Protein AF-0000000074354688 (afdb_homodimer)

InterPro domains:
  IPR010666 Zinc finger, GRF-type [PF06839] (2-41)
  IPR010666 Zinc finger, GRF-type [PS51999] (3-43)

Solvent-accessible surface area (backbone atoms only — not comparable to full-atom values): 10708 Å² total; per-residue (Å²): 107,68,30,84,87,70,41,65,42,35,85,42,70,36,77,47,71,81,40,54,67,34,36,25,36,25,61,71,54,81,90,57,85,67,83,46,72,44,70,72,49,72,85,67,40,72,64,49,39,60,47,48,54,53,53,50,51,50,38,51,51,46,51,50,52,35,52,52,49,50,52,50,36,52,53,51,50,51,52,46,52,51,51,52,51,52,49,50,52,52,52,62,71,71,102,107,68,30,82,88,70,42,65,40,36,86,43,68,35,76,47,70,81,39,53,68,35,36,25,36,25,61,69,55,80,90,56,86,67,82,44,72,44,71,71,49,73,84,67,38,70,66,48,39,60,46,50,54,52,53,50,52,51,39,49,51,48,50,51,52,34,53,50,50,49,53,51,38,53,52,51,50,50,51,46,52,53,52,52,52,52,50,52,52,52,52,60,72,72,101

Secondary structure (DSSP, 8-state):
-B-TTS-B-EEEE--SSSSTT-EEEE-SSTT-----EEESSPPPPHHHHHHHHHHHHHHHHHHHHHHHHHHHHHHHHHHHHHHHHHHHHHHHHH-/-B-TTS-B-EEEE--SSSSTT-EEEE-SSTT-----EEESSPPPPHHHHHHHHHHHHHHHHHHHHHHHHHHHHHHHHHHHHHHHHHHHHHHHHH-

Sequence (190 aa):
MICSCGRRTIPKTSWTDINPGRRFHGCPKPNSTCPFNDWIDPPMCNRAVAVIPGLLRGRNRLEAQLMESEMARKRMKKMLVITWLCLVVYFVLKMMICSCGRRTIPKTSWTDINPGRRFHGCPKPNSTCPFNDWIDPPMCNRAVAVIPGLLRGRNRLEAQLMESEMARKRMKKMLVITWLCLVVYFVLKM

pLDDT: mean 95.89, std 3.6, range [73.19, 98.62]

Organism: Artemisia annua (NCBI:txid35608)

Nearest PDB structures (foldseek):
  7jl5-assembly1_A  TM=6.371E-01  e=3.084E-02  Homo sapiens
  7jl5-assembly1_A  TM=6.345E-01  e=3.131E-02  Homo sapiens

Radius of gyration: 26.91 Å; Cα contacts (8 Å, |Δi|>4): 242; chains: 2; bounding box: 64×74×42 Å

Structure (mmCIF, N/CA/C/O backbone):
data_AF-0000000074354688-model_v1
#
loop_
_entity.id
_entity.type
_entity.pdbx_description
1 polymer 'Zinc finger, GRF-type'
#
loop_
_atom_site.group_PDB
_atom_site.id
_atom_site.type_symbol
_atom_site.label_atom_id
_atom_site.label_alt_id
_atom_site.label_comp_id
_atom_site.label_asym_id
_atom_site.label_entity_id
_atom_site.label_seq_id
_atom_site.pdbx_PDB_ins_code
_atom_site.Cartn_x
_atom_site.Cartn_y
_atom_site.Cartn_z
_atom_site.occupancy
_atom_site.B_iso_or_equiv
_atom_site.auth_seq_id
_atom_site.auth_comp_id
_atom_site.auth_asym_id
_atom_site.auth_atom_id
_atom_site.pdbx_PDB_model_num
ATOM 1 N N . MET A 1 1 ? -25.172 13.102 15.414 1 93.81 1 MET A N 1
ATOM 2 C CA . MET A 1 1 ? -25.609 14.07 14.406 1 93.81 1 MET A CA 1
ATOM 3 C C . MET A 1 1 ? -26.453 13.391 13.336 1 93.81 1 MET A C 1
ATOM 5 O O . MET A 1 1 ? -26.422 12.172 13.188 1 93.81 1 MET A O 1
ATOM 9 N N . ILE A 1 2 ? -27.328 14.18 12.781 1 96.75 2 ILE A N 1
ATOM 10 C CA . ILE A 1 2 ? -28.234 13.633 11.773 1 96.75 2 ILE A CA 1
ATOM 11 C C . ILE A 1 2 ? -27.906 14.234 10.414 1 96.75 2 ILE A C 1
ATOM 13 O O . ILE A 1 2 ? -27.672 15.445 10.297 1 96.75 2 ILE A O 1
ATOM 17 N N . CYS A 1 3 ? -27.797 13.328 9.406 1 97.31 3 CYS A N 1
ATOM 18 C CA . CYS A 1 3 ? -27.469 13.82 8.07 1 97.31 3 CYS A CA 1
ATOM 19 C C . CYS A 1 3 ? -28.719 14.344 7.363 1 97.31 3 CYS A C 1
ATOM 21 O O . CYS A 1 3 ? -29.797 14.367 7.949 1 97.31 3 CYS A O 1
ATOM 23 N N . SER A 1 4 ? -28.516 14.75 6.043 1 96.25 4 SER A N 1
ATOM 24 C CA . SER A 1 4 ? -29.594 15.383 5.277 1 96.25 4 SER A CA 1
AT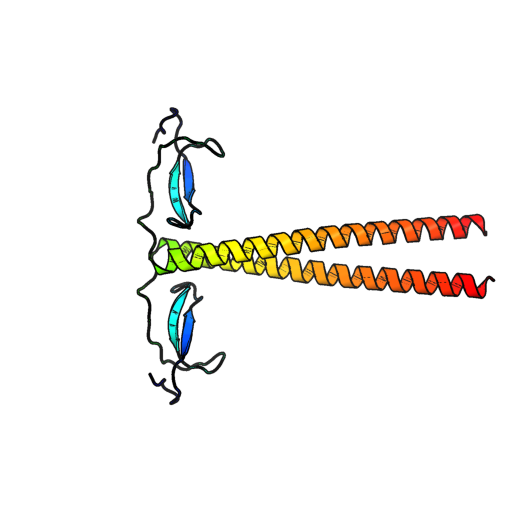OM 25 C C . SER A 1 4 ? -30.672 14.375 4.91 1 96.25 4 SER A C 1
ATOM 27 O O . SER A 1 4 ? -31.781 14.766 4.543 1 96.25 4 SER A O 1
ATOM 29 N N . CYS A 1 5 ? -30.484 13.117 5.008 1 96.19 5 CYS A N 1
ATOM 30 C CA . CYS A 1 5 ? -31.453 12.07 4.695 1 96.19 5 CYS A CA 1
ATOM 31 C C . CYS A 1 5 ? -32.25 11.656 5.941 1 96.19 5 CYS A C 1
ATOM 33 O O . CYS A 1 5 ? -33.125 10.82 5.863 1 96.19 5 CYS A O 1
ATOM 35 N N . GLY A 1 6 ? -31.75 12.203 7.062 1 95.88 6 GLY A N 1
ATOM 36 C CA . GLY A 1 6 ? -32.438 11.898 8.305 1 95.88 6 GLY A CA 1
ATOM 37 C C . GLY A 1 6 ? -31.844 10.703 9.031 1 95.88 6 GLY A C 1
ATOM 38 O O . GLY A 1 6 ? -32.531 10.055 9.828 1 95.88 6 GLY A O 1
ATOM 39 N N . ARG A 1 7 ? -30.734 10.406 8.828 1 96.81 7 ARG A N 1
ATOM 40 C CA . ARG A 1 7 ? -30.078 9.258 9.453 1 96.81 7 ARG A CA 1
ATOM 41 C C . ARG A 1 7 ? -28.953 9.695 10.367 1 96.81 7 ARG A C 1
ATOM 43 O O . ARG A 1 7 ? -28.344 10.75 10.156 1 96.81 7 ARG A O 1
ATOM 50 N N . ARG A 1 8 ? -28.688 8.914 11.297 1 97.75 8 ARG A N 1
ATOM 51 C CA . ARG A 1 8 ? -27.547 9.18 12.18 1 97.75 8 ARG A CA 1
ATOM 52 C C . ARG A 1 8 ? -26.234 9.016 11.438 1 97.75 8 ARG A C 1
ATOM 54 O O . ARG A 1 8 ? -26 7.988 10.789 1 97.75 8 ARG A O 1
ATOM 61 N N . THR A 1 9 ? -25.422 10.008 11.586 1 97.94 9 THR A N 1
ATOM 62 C CA . THR A 1 9 ? -24.172 9.992 10.852 1 97.94 9 THR A CA 1
ATOM 63 C C . THR A 1 9 ? -23.188 9.016 11.492 1 97.94 9 THR A C 1
ATOM 65 O O . THR A 1 9 ? -23.344 8.633 12.648 1 97.94 9 THR A O 1
ATOM 68 N N . ILE A 1 10 ? -22.25 8.531 10.664 1 97.81 10 ILE A N 1
ATOM 69 C CA . ILE A 1 10 ? -21.188 7.66 11.141 1 97.81 10 ILE A CA 1
ATOM 70 C C . ILE A 1 10 ? -19.828 8.258 10.766 1 97.81 10 ILE A C 1
ATOM 72 O O . ILE A 1 10 ? -19.719 9.039 9.82 1 97.81 10 ILE A O 1
ATOM 76 N N . PRO A 1 11 ? -18.844 7.891 11.633 1 97.56 11 PRO A N 1
ATOM 77 C CA . PRO A 1 11 ? -17.5 8.336 11.258 1 97.56 11 PRO A CA 1
ATOM 78 C C . PRO A 1 11 ? -16.984 7.66 9.984 1 97.56 11 PRO A C 1
ATOM 80 O O . PRO A 1 11 ? -17.125 6.441 9.836 1 97.56 11 PRO A O 1
ATOM 83 N N . LYS A 1 12 ? -16.469 8.508 9.062 1 96.75 12 LYS A N 1
ATOM 84 C CA . LYS A 1 12 ? -15.883 8.047 7.809 1 96.75 12 LYS A CA 1
ATOM 85 C C . LYS A 1 12 ? -14.523 8.695 7.57 1 96.75 12 LYS A C 1
ATOM 87 O O . LYS A 1 12 ? -14.148 9.641 8.273 1 96.75 12 LYS A O 1
ATOM 92 N N . THR A 1 13 ? -13.797 8.031 6.688 1 96.94 13 THR A N 1
ATOM 93 C CA . THR A 1 13 ? -12.508 8.586 6.289 1 96.94 13 THR A CA 1
ATOM 94 C C . THR A 1 13 ? -12.523 8.984 4.816 1 96.94 13 THR A C 1
ATOM 96 O O . THR A 1 13 ? -12.938 8.195 3.961 1 96.94 13 THR A O 1
ATOM 99 N N . SER A 1 14 ? -12.156 10.18 4.48 1 96.88 14 SER A N 1
ATOM 100 C CA . SER A 1 14 ? -12.055 10.648 3.105 1 96.88 14 SER A CA 1
ATOM 101 C C . SER A 1 14 ? -10.75 10.188 2.461 1 96.88 14 SER A C 1
ATOM 103 O O . SER A 1 14 ? -9.688 10.234 3.088 1 96.88 14 SER A O 1
ATOM 105 N N . TRP A 1 15 ? -10.836 9.758 1.214 1 97.06 15 TRP A N 1
ATOM 106 C CA . TRP A 1 15 ? -9.648 9.336 0.479 1 97.06 15 TRP A CA 1
ATOM 107 C C . TRP A 1 15 ? -9.547 10.062 -0.858 1 97.06 15 TRP A C 1
ATOM 109 O O . TRP A 1 15 ? -8.891 9.586 -1.785 1 97.06 15 TRP A O 1
ATOM 119 N N . THR A 1 16 ? -10.219 11.234 -0.86 1 95.75 16 THR A N 1
ATOM 120 C CA . THR A 1 16 ? -10.109 12.07 -2.053 1 95.75 16 THR A CA 1
ATOM 121 C C . THR A 1 16 ? -8.734 12.711 -2.143 1 95.75 16 THR A C 1
ATOM 123 O O . THR A 1 16 ? -8.008 12.773 -1.148 1 95.75 16 THR A O 1
ATOM 126 N N . ASP A 1 17 ? -8.328 13.266 -3.219 1 96.56 17 ASP A N 1
ATOM 127 C CA . ASP A 1 17 ? -7.008 13.852 -3.443 1 96.56 17 ASP A CA 1
ATOM 128 C C . ASP A 1 17 ? -6.816 15.109 -2.604 1 96.56 17 ASP A C 1
ATOM 130 O O . ASP A 1 17 ? -5.688 15.469 -2.26 1 96.56 17 ASP A O 1
ATOM 134 N N . ILE A 1 18 ? -7.871 15.766 -2.248 1 96.12 18 ILE A N 1
ATOM 135 C CA . ILE A 1 18 ? -7.797 17.047 -1.55 1 96.12 18 ILE A CA 1
ATOM 136 C C . ILE A 1 18 ? -7.797 16.812 -0.041 1 96.12 18 ILE A C 1
ATOM 138 O O . ILE A 1 18 ? -7.188 17.562 0.712 1 96.12 18 ILE A O 1
ATOM 142 N N . ASN A 1 19 ? -8.508 15.703 0.455 1 97.69 19 ASN A N 1
ATOM 143 C CA . ASN A 1 19 ? -8.641 15.406 1.877 1 97.69 19 ASN A CA 1
ATOM 144 C C . ASN A 1 19 ? -8.289 13.953 2.18 1 97.69 19 ASN A C 1
ATOM 146 O O . ASN A 1 19 ? -9.086 13.227 2.781 1 97.69 19 ASN A O 1
ATOM 150 N N . PRO A 1 20 ? -7.121 13.594 1.849 1 98.5 20 PRO A N 1
ATOM 151 C CA . PRO A 1 20 ? -6.812 12.18 2.039 1 98.5 20 PRO A CA 1
ATOM 152 C C . PRO A 1 20 ? -6.629 11.805 3.508 1 98.5 20 PRO A C 1
ATOM 154 O O . PRO A 1 20 ? -5.805 12.398 4.203 1 98.5 20 PRO A O 1
ATOM 157 N N . GLY A 1 21 ? -7.402 10.844 3.951 1 98.06 21 GLY A N 1
ATOM 158 C CA . GLY A 1 21 ? -7.238 10.32 5.297 1 98.06 21 GLY A CA 1
ATOM 159 C C . GLY A 1 21 ? -8.008 11.109 6.34 1 98.06 21 GLY A C 1
ATOM 160 O O . GLY A 1 21 ? -8.016 10.742 7.52 1 98.06 21 GLY A O 1
ATOM 161 N N . ARG A 1 22 ? -8.562 12.234 5.926 1 98.38 22 ARG A N 1
ATOM 162 C CA . ARG A 1 22 ? -9.273 13.102 6.863 1 98.38 22 ARG A CA 1
ATOM 163 C C . ARG A 1 22 ? -10.586 12.461 7.316 1 98.38 22 ARG A C 1
ATOM 165 O O . ARG A 1 22 ? -11.305 11.875 6.508 1 98.38 22 ARG A O 1
ATOM 172 N N . ARG A 1 23 ? -10.875 12.703 8.578 1 98.12 23 ARG A N 1
ATOM 173 C CA . ARG A 1 23 ? -12.086 12.094 9.117 1 98.12 23 ARG A CA 1
ATOM 174 C C . ARG A 1 23 ? -13.25 13.078 9.117 1 98.12 23 ARG A C 1
ATOM 176 O O . ARG A 1 23 ? -13.039 14.289 9.25 1 98.12 23 ARG A O 1
ATOM 183 N N . PHE A 1 24 ? -14.43 12.445 8.922 1 97.88 24 PHE A N 1
ATOM 184 C CA . PHE A 1 24 ? -15.648 13.242 8.945 1 97.88 24 PHE A CA 1
ATOM 185 C C . PHE A 1 24 ? -16.844 12.391 9.344 1 97.88 24 PHE A C 1
ATOM 187 O O . PHE A 1 24 ? -16.781 11.156 9.289 1 97.88 24 PHE A O 1
ATOM 194 N N . HIS A 1 25 ? -17.875 13.008 9.859 1 98.06 25 HIS A N 1
ATOM 195 C CA . HIS A 1 25 ? -19.172 12.367 10.023 1 98.06 25 HIS A CA 1
ATOM 196 C C . HIS A 1 25 ? -20 12.445 8.742 1 98.06 25 HIS A C 1
ATOM 198 O O . HIS A 1 25 ? -20.203 13.531 8.195 1 98.06 25 HIS A O 1
ATOM 204 N N . GLY A 1 26 ? -20.406 11.297 8.242 1 96.5 26 GLY A N 1
ATOM 205 C CA . GLY A 1 26 ? -21.172 11.289 7.004 1 96.5 26 GLY A CA 1
ATOM 206 C C . GLY A 1 26 ? -22.328 10.305 7.016 1 96.5 26 GLY A C 1
ATOM 207 O O . GLY A 1 26 ? -22.5 9.562 7.98 1 96.5 26 GLY A O 1
ATOM 208 N N . CYS A 1 27 ? -23.047 10.391 5.926 1 97.56 27 CYS A N 1
ATOM 209 C CA . CYS A 1 27 ? -24.203 9.531 5.719 1 97.56 27 CYS A CA 1
ATOM 210 C C . CYS A 1 27 ? -23.812 8.062 5.75 1 97.56 27 CYS A C 1
ATOM 212 O O . CYS A 1 27 ? -22.812 7.664 5.137 1 97.56 27 CYS A O 1
ATOM 214 N N . PRO A 1 28 ? -24.562 7.277 6.477 1 96.5 28 PRO A N 1
ATOM 215 C CA . PRO A 1 28 ? -24.203 5.867 6.629 1 96.5 28 PRO A CA 1
ATOM 216 C C . PRO A 1 28 ? -24.469 5.051 5.367 1 96.5 28 PRO A C 1
ATOM 218 O O . PRO A 1 28 ? -23.984 3.924 5.242 1 96.5 28 PRO A O 1
ATOM 221 N N . LYS A 1 29 ? -25.203 5.625 4.395 1 94 29 LYS A N 1
ATOM 222 C CA . LYS A 1 29 ? -25.516 4.898 3.164 1 94 29 LYS A CA 1
ATOM 223 C C . LYS A 1 29 ? -24.266 4.738 2.299 1 94 29 LYS A C 1
ATOM 225 O O . LYS A 1 29 ? -23.531 5.703 2.062 1 94 29 LYS A O 1
ATOM 230 N N . PRO A 1 30 ? -23.969 3.506 1.86 1 91.31 30 PRO A N 1
ATOM 231 C CA . PRO A 1 30 ? -22.844 3.328 0.948 1 91.31 30 PRO A CA 1
ATOM 232 C C . PRO A 1 30 ? -23.016 4.082 -0.368 1 91.31 30 PRO A C 1
ATOM 234 O O . PRO A 1 30 ? -24.125 4.141 -0.905 1 91.31 30 PRO A O 1
ATOM 237 N N . ASN A 1 31 ? -21.938 4.688 -0.824 1 89.56 31 ASN A N 1
ATOM 238 C CA . ASN A 1 31 ? -21.938 5.438 -2.076 1 89.56 31 ASN A CA 1
ATOM 239 C C . ASN A 1 31 ? -23.047 6.492 -2.09 1 89.56 31 ASN A C 1
ATOM 241 O O . ASN A 1 31 ? -23.797 6.598 -3.064 1 89.56 31 ASN A O 1
ATOM 245 N N . SER A 1 32 ? -23.25 7.109 -1.028 1 90.69 32 SER A N 1
ATOM 246 C CA . SER A 1 32 ? -24.312 8.094 -0.882 1 90.69 32 SER A CA 1
ATOM 247 C C . SER A 1 32 ? -23.969 9.391 -1.615 1 90.69 32 SER A C 1
ATOM 249 O O . SER A 1 32 ? -22.812 9.82 -1.62 1 90.69 32 SER A O 1
ATOM 251 N N . THR A 1 33 ? -25.016 10.039 -2.188 1 91.88 33 THR A N 1
ATOM 252 C CA . THR A 1 33 ? -24.859 11.367 -2.766 1 91.88 33 THR A CA 1
ATOM 253 C C . THR A 1 33 ? -25.312 12.438 -1.78 1 91.88 33 THR A C 1
ATOM 255 O O . THR A 1 33 ? -25.484 13.602 -2.154 1 91.88 33 THR A O 1
ATOM 258 N N . CYS A 1 34 ? -25.5 11.922 -0.562 1 95.56 34 CYS A N 1
ATOM 259 C CA . CYS A 1 34 ? -25.891 12.836 0.503 1 95.56 34 CYS A CA 1
ATOM 260 C C . CYS A 1 34 ? -24.859 13.938 0.69 1 95.56 34 CYS A C 1
ATOM 262 O O . CYS A 1 34 ? -23.656 13.656 0.79 1 95.56 34 CYS A O 1
ATOM 264 N N . PRO A 1 35 ? -25.281 15.242 0.805 1 93.75 35 PRO A N 1
ATOM 265 C CA . PRO A 1 35 ? -24.328 16.359 0.851 1 93.75 35 PRO A CA 1
ATOM 266 C C . PRO A 1 35 ? -23.844 16.656 2.268 1 93.75 35 PRO A C 1
ATOM 268 O O . PRO A 1 35 ? -22.969 17.516 2.455 1 93.75 35 PRO A O 1
ATOM 271 N N . PHE A 1 36 ? -24.438 16 3.264 1 95.81 36 PHE A N 1
ATOM 272 C CA . PHE A 1 36 ? -24.047 16.297 4.637 1 95.81 36 PHE A CA 1
ATOM 273 C C . PHE A 1 36 ? -22.609 15.844 4.895 1 95.81 36 PHE A C 1
ATOM 275 O O . PHE A 1 36 ? -22.219 14.727 4.543 1 95.81 36 PHE A O 1
ATOM 282 N N . ASN A 1 37 ? -21.781 16.703 5.398 1 95.38 37 ASN A N 1
ATOM 283 C CA . ASN A 1 37 ? -20.391 16.453 5.773 1 95.38 37 ASN A CA 1
ATOM 284 C C . ASN A 1 37 ? -19.953 17.312 6.957 1 95.38 37 ASN A C 1
ATOM 286 O O . ASN A 1 37 ? -20.094 18.547 6.914 1 95.38 37 ASN A O 1
ATOM 290 N N . ASP A 1 38 ? -19.562 16.594 8.023 1 96.94 38 ASP A N 1
ATOM 291 C CA . ASP A 1 38 ? -19.031 17.281 9.195 1 96.94 38 ASP A CA 1
ATOM 292 C C . ASP A 1 38 ? -17.625 16.812 9.539 1 96.94 38 ASP A C 1
ATOM 294 O O . ASP A 1 38 ? -17.469 15.766 10.18 1 96.94 38 ASP A O 1
ATOM 298 N N . TRP A 1 39 ? -16.688 17.75 9.227 1 97.94 39 TRP A N 1
ATOM 299 C CA . TRP A 1 39 ? -15.297 17.344 9.375 1 97.94 39 TRP A CA 1
ATOM 300 C C . TRP A 1 39 ? -14.922 17.219 10.844 1 97.94 39 TRP A C 1
ATOM 302 O O . TRP A 1 39 ? -15.25 18.078 11.656 1 97.94 39 TRP A O 1
ATOM 312 N N . ILE A 1 40 ? -14.297 16.125 11.125 1 97.88 40 ILE A N 1
ATOM 313 C CA . ILE A 1 40 ? -13.773 15.867 12.461 1 97.88 40 ILE A CA 1
ATOM 314 C C . ILE A 1 40 ? -12.359 16.422 12.578 1 97.88 40 ILE A C 1
ATOM 316 O O . ILE A 1 40 ? -12.031 17.094 13.562 1 97.88 40 ILE A O 1
ATOM 320 N N . ASP A 1 41 ? -11.555 16.203 11.555 1 98.06 41 ASP A N 1
ATOM 321 C CA . ASP A 1 41 ? -10.164 16.641 11.523 1 98.06 41 ASP A CA 1
ATOM 322 C C . ASP A 1 41 ? -10.023 17.984 10.797 1 98.06 41 ASP A C 1
ATOM 324 O O . ASP A 1 41 ? -10.82 18.297 9.906 1 98.06 41 ASP A O 1
ATOM 328 N N . PRO A 1 42 ? -8.961 18.734 11.219 1 97.56 42 PRO A N 1
ATOM 329 C CA . PRO A 1 42 ? -8.609 19.891 10.391 1 97.56 42 PRO A CA 1
ATOM 330 C C . PRO A 1 42 ? -8.102 19.5 9.008 1 97.56 42 PRO A C 1
ATOM 332 O O . PRO A 1 42 ? -7.895 18.312 8.734 1 97.56 42 PRO A O 1
ATOM 335 N N . PRO A 1 43 ? -7.953 20.531 8.141 1 97.81 43 PRO A N 1
ATOM 336 C CA . PRO A 1 43 ? -7.398 20.203 6.824 1 97.81 43 PRO A CA 1
ATOM 337 C C . PRO A 1 43 ? -6.027 19.531 6.914 1 97.81 43 PRO A C 1
ATOM 339 O O . PRO A 1 43 ? -5.246 19.828 7.82 1 97.81 43 PRO A O 1
ATOM 342 N N . MET A 1 44 ? -5.785 18.75 5.918 1 98 44 MET A N 1
ATOM 343 C CA . MET A 1 44 ? -4.512 18.031 5.863 1 98 44 MET A CA 1
ATOM 344 C C . MET A 1 44 ? -3.381 18.984 5.469 1 98 44 MET A C 1
ATOM 346 O O . MET A 1 44 ? -3.586 19.906 4.684 1 98 44 MET A O 1
ATOM 350 N N . CYS A 1 45 ? -2.262 18.672 6.016 1 97.94 45 CYS A N 1
ATOM 351 C CA . CYS A 1 45 ? -1.104 19.484 5.648 1 97.94 45 CYS A CA 1
ATOM 352 C C . CYS A 1 45 ? -0.699 19.234 4.203 1 97.94 45 CYS A C 1
ATOM 354 O O . CYS A 1 45 ? -1.005 18.188 3.641 1 97.94 45 CYS A O 1
ATOM 356 N N . ASN A 1 46 ? -0.004 20.156 3.609 1 97.38 46 ASN A N 1
ATOM 357 C CA . ASN A 1 46 ? 0.309 20.141 2.184 1 97.38 46 ASN A CA 1
ATOM 358 C C . ASN A 1 46 ? 1.07 18.875 1.79 1 97.38 46 ASN A C 1
ATOM 360 O O . ASN A 1 46 ? 0.767 18.25 0.77 1 97.38 46 ASN A O 1
ATOM 364 N N . ARG A 1 47 ? 2.043 18.516 2.527 1 98.19 47 ARG A N 1
ATOM 365 C CA . ARG A 1 47 ? 2.85 17.344 2.195 1 98.19 47 ARG A CA 1
ATOM 366 C C . ARG A 1 47 ? 2 16.078 2.193 1 98.19 47 ARG A C 1
ATOM 368 O O . ARG A 1 47 ? 2.168 15.211 1.33 1 98.19 47 ARG A O 1
ATOM 375 N N . ALA A 1 48 ? 1.103 15.945 3.16 1 98.06 48 ALA A N 1
ATOM 376 C CA . ALA A 1 48 ? 0.224 14.789 3.254 1 98.06 48 ALA A CA 1
ATOM 377 C C . ALA A 1 48 ? -0.674 14.672 2.025 1 98.06 48 ALA A C 1
ATOM 379 O O . ALA A 1 48 ? -0.927 13.578 1.529 1 98.06 48 ALA A O 1
ATOM 380 N N . VAL A 1 49 ? -1.159 15.789 1.542 1 98.44 49 VAL A N 1
ATOM 381 C CA . VAL A 1 49 ? -2.031 15.828 0.372 1 98.44 49 VAL A CA 1
ATOM 382 C C . VAL A 1 49 ? -1.271 15.32 -0.853 1 98.44 49 VAL A C 1
ATOM 384 O O . VAL A 1 49 ? -1.859 14.703 -1.746 1 98.44 49 VAL A O 1
ATOM 387 N N . ALA A 1 50 ? -0.017 15.5 -0.831 1 97.81 50 ALA A N 1
ATOM 388 C CA . ALA A 1 50 ? 0.819 15.07 -1.949 1 97.81 50 ALA A CA 1
ATOM 389 C C . ALA A 1 50 ? 1.198 13.602 -1.819 1 97.81 50 ALA A C 1
ATOM 391 O O . ALA A 1 50 ? 1.188 12.859 -2.807 1 97.81 50 ALA A O 1
ATOM 392 N N . VAL A 1 51 ? 1.487 13.148 -0.626 1 98.38 51 VAL A N 1
ATOM 393 C CA . VAL A 1 51 ? 2.146 11.867 -0.408 1 98.38 51 VAL A CA 1
ATOM 394 C C . VAL A 1 51 ? 1.104 10.758 -0.323 1 98.38 51 VAL A C 1
ATOM 396 O O . VAL A 1 51 ? 1.286 9.68 -0.895 1 98.38 51 VAL A O 1
ATOM 399 N N . ILE A 1 52 ? -0.011 10.953 0.341 1 98.62 52 ILE A N 1
ATOM 400 C CA . ILE A 1 52 ? -0.964 9.898 0.677 1 98.62 52 ILE A CA 1
ATOM 401 C C . ILE A 1 52 ? -1.572 9.328 -0.601 1 98.62 52 ILE A C 1
ATOM 403 O O . ILE A 1 52 ? -1.629 8.109 -0.777 1 98.62 52 ILE A O 1
ATOM 407 N N . PRO A 1 53 ? -2.014 10.203 -1.583 1 98.31 53 PRO A N 1
ATOM 408 C CA . PRO A 1 53 ? -2.541 9.625 -2.82 1 98.31 53 PRO A CA 1
ATOM 409 C C . PRO A 1 53 ? -1.529 8.727 -3.533 1 98.31 53 PRO A C 1
ATOM 411 O O . PRO A 1 53 ? -1.906 7.715 -4.129 1 98.31 53 PRO A O 1
ATOM 414 N N . GLY A 1 54 ? -0.323 9.094 -3.518 1 97.88 54 GLY A N 1
ATOM 415 C CA . GLY A 1 54 ? 0.712 8.25 -4.098 1 97.88 54 GLY A CA 1
ATOM 416 C C . GLY A 1 54 ? 0.81 6.887 -3.443 1 97.88 54 GLY A C 1
ATOM 417 O O . GLY A 1 54 ? 0.909 5.867 -4.133 1 97.88 54 GLY A O 1
ATOM 418 N N . LEU A 1 55 ? 0.792 6.895 -2.148 1 97.94 55 LEU A N 1
ATOM 419 C CA . LEU A 1 55 ? 0.832 5.648 -1.393 1 97.94 55 LEU A CA 1
ATOM 420 C C . LEU A 1 55 ? -0.384 4.781 -1.707 1 97.94 55 LEU A C 1
ATOM 422 O O . LEU A 1 55 ? -0.26 3.566 -1.868 1 97.94 55 LEU A O 1
ATOM 426 N N . LEU A 1 56 ? -1.533 5.379 -1.828 1 98.06 56 LEU A N 1
ATOM 427 C CA . LEU A 1 56 ? -2.76 4.66 -2.152 1 98.06 56 LEU A CA 1
ATOM 428 C C . LEU A 1 56 ? -2.678 4.047 -3.547 1 98.06 56 LEU A C 1
ATOM 430 O O . LEU A 1 56 ? -3.053 2.889 -3.742 1 98.06 56 LEU A O 1
ATOM 434 N N . ARG A 1 57 ? -2.201 4.832 -4.488 1 97.69 57 ARG A N 1
ATOM 435 C CA . ARG A 1 57 ? -2.045 4.309 -5.844 1 97.69 57 ARG A CA 1
ATOM 436 C C . ARG A 1 57 ? -1.079 3.129 -5.867 1 97.69 57 ARG A C 1
ATOM 438 O O . ARG A 1 57 ? -1.329 2.129 -6.543 1 97.69 57 ARG A O 1
ATOM 445 N N . GLY A 1 58 ? 0.007 3.311 -5.152 1 97.88 58 GLY A N 1
ATOM 446 C CA . GLY A 1 58 ? 0.95 2.209 -5.043 1 97.88 58 GLY A CA 1
ATOM 447 C C . GLY A 1 58 ? 0.341 0.957 -4.441 1 97.88 58 GLY A C 1
ATOM 448 O O . GLY A 1 58 ? 0.566 -0.15 -4.938 1 97.88 58 GLY A O 1
ATOM 449 N N . ARG A 1 59 ? -0.365 1.09 -3.359 1 98 59 ARG A N 1
ATOM 450 C CA . ARG A 1 59 ? -1.055 -0.025 -2.719 1 98 59 ARG A CA 1
ATOM 451 C C . ARG A 1 59 ? -2.014 -0.707 -3.689 1 98 59 ARG A C 1
ATOM 453 O O . ARG A 1 59 ? -2.061 -1.937 -3.764 1 98 59 ARG A O 1
ATOM 460 N N . ASN A 1 60 ? -2.789 0.081 -4.422 1 97.69 60 ASN A N 1
ATOM 461 C CA . ASN A 1 60 ? -3.734 -0.457 -5.395 1 97.69 60 ASN A CA 1
ATOM 462 C C . ASN A 1 60 ? -3.023 -1.239 -6.496 1 97.69 60 ASN A C 1
ATOM 464 O O . ASN A 1 60 ? -3.514 -2.279 -6.938 1 97.69 60 ASN A O 1
ATOM 468 N N . ARG A 1 61 ? -1.92 -0.705 -6.965 1 98.38 61 ARG A N 1
ATOM 469 C CA . ARG A 1 61 ? -1.118 -1.401 -7.965 1 98.38 61 ARG A CA 1
ATOM 470 C C . ARG A 1 61 ? -0.671 -2.768 -7.453 1 98.38 61 ARG A C 1
ATOM 472 O O . ARG A 1 61 ? -0.792 -3.77 -8.164 1 98.38 61 ARG A O 1
ATOM 479 N N . LEU A 1 62 ? -0.223 -2.777 -6.238 1 98.56 62 LEU A N 1
ATOM 480 C CA . LEU A 1 62 ? 0.217 -4.027 -5.633 1 98.56 62 LEU A CA 1
ATOM 481 C C . LEU A 1 62 ? -0.949 -5 -5.484 1 98.56 62 LEU A C 1
ATOM 483 O O . LEU A 1 62 ? -0.797 -6.199 -5.727 1 98.56 62 LEU A O 1
ATOM 487 N N . GLU A 1 63 ? -2.068 -4.457 -5.055 1 98.56 63 GLU A N 1
ATOM 488 C CA . GLU A 1 63 ? -3.254 -5.301 -4.941 1 98.56 63 GLU A CA 1
ATOM 489 C C . GLU A 1 63 ? -3.623 -5.914 -6.289 1 98.56 63 GLU A C 1
ATOM 491 O O . GLU A 1 63 ? -3.973 -7.094 -6.363 1 98.56 63 GLU A O 1
ATOM 496 N N . ALA A 1 64 ? -3.541 -5.16 -7.344 1 98.5 64 ALA A N 1
ATOM 497 C CA . ALA A 1 64 ? -3.824 -5.656 -8.688 1 98.5 64 ALA A CA 1
ATOM 498 C C . ALA A 1 64 ? -2.822 -6.73 -9.102 1 98.5 64 ALA A C 1
ATOM 500 O O . ALA A 1 64 ? -3.205 -7.762 -9.656 1 98.5 64 ALA A O 1
ATOM 501 N N . GLN A 1 65 ? -1.584 -6.527 -8.844 1 98.38 65 GLN A N 1
ATOM 502 C CA . GLN A 1 65 ? -0.553 -7.504 -9.172 1 98.38 65 GLN A CA 1
ATOM 503 C C . GLN A 1 65 ? -0.773 -8.812 -8.422 1 98.38 65 GLN A C 1
ATOM 505 O O . GLN A 1 65 ? -0.577 -9.898 -8.977 1 98.38 65 GLN A O 1
ATOM 510 N N . LEU A 1 66 ? -1.151 -8.648 -7.152 1 98.25 66 LEU A N 1
ATOM 511 C CA . LEU A 1 66 ? -1.445 -9.828 -6.344 1 98.25 66 LEU A CA 1
ATOM 512 C C . LEU A 1 66 ? -2.615 -10.609 -6.934 1 98.25 66 LEU A C 1
ATOM 514 O O . LEU A 1 66 ? -2.555 -11.836 -7.039 1 98.25 66 LEU A O 1
ATOM 518 N N . MET A 1 67 ? -3.674 -9.859 -7.223 1 97.88 67 MET A N 1
ATOM 519 C CA . MET A 1 67 ? -4.832 -10.523 -7.816 1 97.88 67 MET A CA 1
ATOM 520 C C . MET A 1 67 ? -4.438 -11.266 -9.094 1 97.88 67 MET A C 1
ATOM 522 O O . MET A 1 67 ? -4.859 -12.398 -9.312 1 97.88 67 MET A O 1
ATOM 526 N N . GLU A 1 68 ? -3.656 -10.68 -9.961 1 97.69 68 GLU A N 1
ATOM 527 C CA . GLU A 1 68 ? -3.201 -11.289 -11.211 1 97.69 68 GLU A CA 1
ATOM 528 C C . GLU A 1 68 ? -2.377 -12.547 -10.938 1 97.69 68 GLU A C 1
ATOM 530 O O . GLU A 1 68 ? -2.582 -13.578 -11.586 1 97.69 68 GLU A O 1
ATOM 535 N N . SER A 1 69 ? -1.45 -12.414 -10.016 1 97.5 69 SER A N 1
ATOM 536 C CA . SER A 1 69 ? -0.6 -13.555 -9.688 1 97.5 69 SER A CA 1
ATOM 537 C C . SER A 1 69 ? -1.422 -14.719 -9.141 1 97.5 69 SER A C 1
ATOM 539 O O . SER A 1 69 ? -1.134 -15.883 -9.445 1 97.5 69 SER A O 1
ATOM 541 N N . GLU A 1 70 ? -2.393 -14.383 -8.359 1 97.19 70 GLU A N 1
ATOM 542 C CA . GLU A 1 70 ? -3.246 -15.422 -7.789 1 97.19 70 GLU A CA 1
ATOM 543 C C . GLU A 1 70 ? -4.055 -16.125 -8.867 1 97.19 70 GLU A C 1
ATOM 545 O O . GLU A 1 70 ? -4.242 -17.344 -8.812 1 97.19 70 GLU A O 1
ATOM 550 N N . MET A 1 71 ? -4.559 -15.375 -9.789 1 97.12 71 MET A N 1
ATOM 551 C CA . MET A 1 71 ? -5.289 -15.961 -10.906 1 97.12 71 MET A CA 1
ATOM 552 C C . MET A 1 71 ? -4.395 -16.891 -11.719 1 97.12 71 MET A 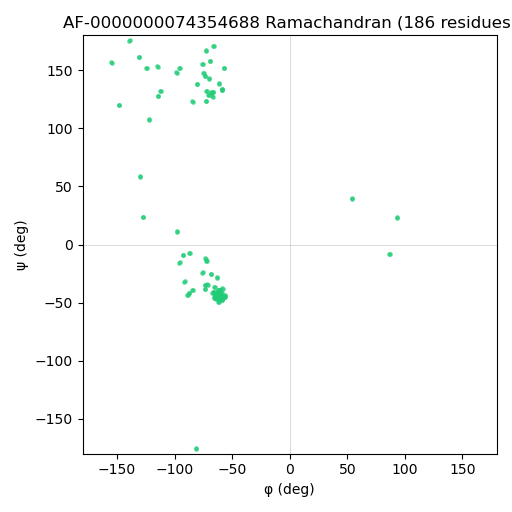C 1
ATOM 554 O O . MET A 1 71 ? -4.816 -17.984 -12.109 1 97.12 71 MET A O 1
ATOM 558 N N . ALA A 1 72 ? -3.205 -16.406 -11.938 1 96.31 72 ALA A N 1
ATOM 559 C CA . ALA A 1 72 ? -2.244 -17.25 -12.648 1 96.31 72 ALA A CA 1
ATOM 560 C C . ALA A 1 72 ? -1.958 -18.531 -11.883 1 96.31 72 ALA A C 1
ATOM 562 O O . ALA A 1 72 ? -1.884 -19.609 -12.469 1 96.31 72 ALA A O 1
ATOM 563 N N . ARG A 1 73 ? -1.758 -18.438 -10.602 1 96 73 ARG A N 1
ATOM 564 C CA . ARG A 1 73 ? -1.517 -19.594 -9.742 1 96 73 ARG A CA 1
ATOM 565 C C . ARG A 1 73 ? -2.662 -20.594 -9.844 1 96 73 ARG A C 1
ATOM 567 O O . ARG A 1 73 ? -2.43 -21.797 -9.93 1 96 73 ARG A O 1
ATOM 574 N N . LYS A 1 74 ? -3.854 -20.125 -9.805 1 96 74 LYS A N 1
ATOM 575 C CA . LYS A 1 74 ? -5.027 -20.984 -9.906 1 96 74 LYS A CA 1
ATOM 576 C C . LYS A 1 74 ? -5.066 -21.703 -11.242 1 96 74 LYS A C 1
ATOM 578 O O . LYS A 1 74 ? -5.398 -22.891 -11.305 1 96 74 LYS A O 1
ATOM 583 N N . ARG A 1 75 ? -4.734 -21 -12.273 1 96 75 ARG A N 1
ATOM 584 C CA . ARG A 1 75 ? -4.672 -21.609 -13.602 1 96 75 ARG A CA 1
ATOM 585 C C . ARG A 1 75 ? -3.635 -22.719 -13.641 1 96 75 ARG A C 1
ATOM 587 O O . ARG A 1 75 ? -3.902 -23.812 -14.172 1 96 75 ARG A O 1
ATOM 594 N N . MET A 1 76 ? -2.475 -22.453 -13.031 1 95.56 76 MET A N 1
ATOM 595 C CA . MET A 1 76 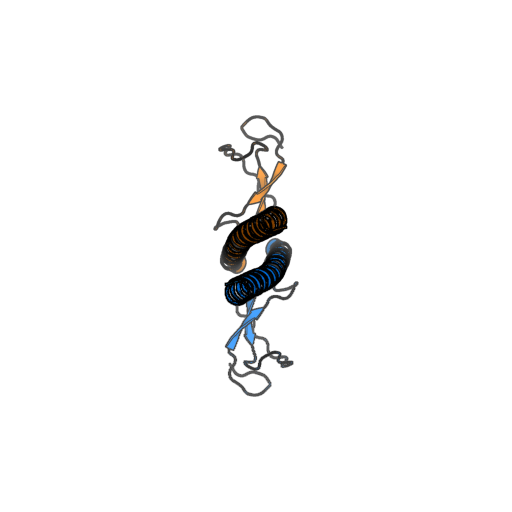? -1.404 -23.438 -13.008 1 95.56 76 MET A CA 1
ATOM 596 C C . MET A 1 76 ? -1.815 -24.672 -12.195 1 95.56 76 MET A C 1
ATOM 598 O O . MET A 1 76 ? -1.516 -25.797 -12.578 1 95.56 76 MET A O 1
ATOM 602 N N . LYS A 1 77 ? -2.457 -24.422 -11.078 1 95.31 77 LYS A N 1
ATOM 603 C CA . LYS A 1 77 ? -2.957 -25.531 -10.273 1 95.31 77 LYS A CA 1
ATOM 604 C C . LYS A 1 77 ? -3.93 -26.391 -11.062 1 95.31 77 LYS A C 1
ATOM 606 O O . LYS A 1 77 ? -3.832 -27.625 -11.047 1 95.31 77 LYS A O 1
ATOM 611 N N . LYS A 1 78 ? -4.852 -25.828 -11.766 1 96.56 78 LYS A N 1
ATOM 612 C CA . LYS A 1 78 ? -5.801 -26.578 -12.586 1 96.56 78 LYS A CA 1
ATOM 613 C C . LYS A 1 78 ? -5.078 -27.406 -13.648 1 96.56 78 LYS A C 1
ATOM 615 O O . LYS A 1 78 ? -5.41 -28.562 -13.867 1 96.56 78 LYS A O 1
ATOM 620 N N . MET A 1 79 ? -4.102 -26.75 -14.25 1 95.81 79 MET A N 1
ATOM 621 C CA . MET A 1 79 ? -3.334 -27.453 -15.273 1 95.81 79 MET A CA 1
ATOM 622 C C . MET A 1 79 ? -2.605 -28.656 -14.68 1 95.81 79 MET A C 1
ATOM 624 O O . MET A 1 79 ? -2.549 -29.719 -15.297 1 95.81 79 MET A O 1
ATOM 628 N N . LEU A 1 80 ? -2.09 -28.531 -13.539 1 94.69 80 LEU A N 1
ATOM 629 C CA . LEU A 1 80 ? -1.387 -29.609 -12.859 1 94.69 80 LEU A CA 1
ATOM 630 C C . LEU A 1 80 ? -2.344 -30.75 -12.508 1 94.69 80 LEU A C 1
ATOM 632 O O . LEU A 1 80 ? -2.035 -31.922 -12.742 1 94.69 80 LEU A O 1
ATOM 636 N N . VAL A 1 81 ? -3.469 -30.438 -11.984 1 96.06 81 VAL A N 1
ATOM 637 C CA . VAL A 1 81 ? -4.465 -31.438 -11.602 1 96.06 81 VAL A CA 1
ATOM 638 C C . VAL A 1 81 ? -4.938 -32.188 -12.844 1 96.06 81 VAL A C 1
ATOM 640 O O . VAL A 1 81 ? -5.008 -33.438 -12.836 1 96.06 81 VAL A O 1
ATOM 643 N N . ILE A 1 82 ? -5.234 -31.422 -13.938 1 96.06 82 ILE A N 1
ATOM 644 C CA . ILE A 1 82 ? -5.699 -32.031 -15.18 1 96.06 82 ILE A CA 1
ATOM 645 C C . ILE A 1 82 ? -4.625 -33 -15.719 1 96.06 82 ILE A C 1
ATOM 647 O O . ILE A 1 82 ? -4.926 -34.125 -16.109 1 96.06 82 ILE A O 1
ATOM 651 N N . THR A 1 83 ? -3.367 -32.562 -15.695 1 94.88 83 THR A N 1
ATOM 652 C CA . THR A 1 83 ? -2.262 -33.375 -16.172 1 94.88 83 THR A CA 1
ATOM 653 C C . THR A 1 83 ? -2.137 -34.656 -15.352 1 94.88 83 THR A C 1
ATOM 655 O O . THR A 1 83 ? -1.938 -35.75 -15.906 1 94.88 83 THR A O 1
ATOM 658 N N . TRP A 1 84 ? -2.316 -34.594 -14.039 1 94.38 84 TRP A N 1
ATOM 659 C CA . TRP A 1 84 ? -2.178 -35.75 -13.18 1 94.38 84 TRP A CA 1
ATOM 660 C C . TRP A 1 84 ? -3.359 -36.688 -13.352 1 94.38 84 TRP A C 1
ATOM 662 O O . TRP A 1 84 ? -3.189 -37.938 -13.336 1 94.38 84 TRP A O 1
ATOM 672 N N . LEU A 1 85 ? -4.531 -36.188 -13.586 1 95.94 85 LEU A N 1
ATOM 673 C CA . LEU A 1 85 ? -5.707 -37 -13.859 1 95.94 85 LEU A CA 1
ATOM 674 C C . LEU A 1 85 ? -5.555 -37.75 -15.18 1 95.94 85 LEU A C 1
ATOM 676 O O . LEU A 1 85 ? -5.875 -38.938 -15.258 1 95.94 85 LEU A O 1
ATOM 680 N N . CYS A 1 86 ? -5.008 -37.094 -16.234 1 92.81 86 CYS A N 1
ATOM 681 C CA . CYS A 1 86 ? -4.77 -37.719 -17.531 1 92.81 86 CYS A CA 1
ATOM 682 C C . CYS A 1 86 ? -3.721 -38.812 -17.422 1 92.81 86 CYS A C 1
ATOM 684 O O . CYS A 1 86 ? -3.85 -39.875 -18.047 1 92.81 86 CYS A O 1
ATOM 686 N N . LEU A 1 87 ? -2.736 -38.562 -16.578 1 90.5 87 LEU A N 1
ATOM 687 C CA . LEU A 1 87 ? -1.689 -39.562 -16.359 1 90.5 87 LEU A CA 1
ATOM 688 C C . LEU A 1 87 ? -2.25 -40.781 -15.672 1 90.5 87 LEU A C 1
ATOM 690 O O . LEU A 1 87 ? -1.914 -41.906 -16.047 1 90.5 87 LEU A O 1
ATOM 694 N N . VAL A 1 88 ? -3.086 -40.625 -14.734 1 93.69 88 VAL A N 1
ATOM 695 C CA . VAL A 1 88 ? -3.703 -41.75 -14.008 1 93.69 88 VAL A CA 1
ATOM 696 C C . VAL A 1 88 ? -4.578 -42.562 -14.961 1 93.69 88 VAL A C 1
ATOM 698 O O . VAL A 1 88 ? -4.52 -43.781 -14.969 1 93.69 88 VAL A O 1
ATOM 701 N N . VAL A 1 89 ? -5.398 -41.875 -15.75 1 93.88 89 VAL A N 1
ATOM 702 C CA . VAL A 1 89 ? -6.266 -42.562 -16.719 1 93.88 89 VAL A CA 1
ATOM 703 C C . VAL A 1 89 ? -5.422 -43.344 -17.719 1 93.88 89 VAL A C 1
ATOM 705 O O . VAL A 1 89 ? -5.73 -44.5 -18.031 1 93.88 89 VAL A O 1
ATOM 708 N N . TYR A 1 90 ? -4.305 -42.75 -18.219 1 87.25 90 TYR A N 1
ATOM 709 C CA . TYR A 1 90 ? -3.396 -43.438 -19.141 1 87.25 90 TYR A CA 1
ATOM 710 C C . TYR A 1 90 ? -2.801 -44.688 -18.516 1 87.25 90 TYR A C 1
ATOM 712 O O . TYR A 1 90 ? -2.723 -45.719 -19.156 1 87.25 90 TYR A O 1
ATOM 720 N N . PHE A 1 91 ? -2.486 -44.562 -17.234 1 87 91 PHE A N 1
ATOM 721 C CA . PHE A 1 91 ? -1.858 -45.688 -16.516 1 87 91 PHE A CA 1
ATOM 722 C C . PHE A 1 91 ? -2.857 -46.812 -16.297 1 87 91 PHE A C 1
ATOM 724 O O . PHE A 1 91 ? -2.52 -47.969 -16.438 1 87 91 PHE A O 1
ATOM 731 N N . VAL A 1 92 ? -4.105 -46.531 -16.078 1 92.69 92 VAL A N 1
ATOM 732 C CA . VAL A 1 92 ? -5.148 -47.5 -15.836 1 92.69 92 VAL A CA 1
ATOM 733 C C . VAL A 1 92 ? -5.508 -48.219 -17.141 1 92.69 92 VAL A C 1
ATOM 735 O O . VAL A 1 92 ? -5.734 -49.438 -17.141 1 92.69 92 VAL A O 1
ATOM 738 N N . LEU A 1 93 ? -5.5 -47.5 -18.141 1 88.94 93 LEU A N 1
ATOM 739 C CA . LEU A 1 93 ? -5.875 -48.062 -19.438 1 88.94 93 LEU A CA 1
ATOM 740 C C . LEU A 1 93 ? -4.742 -48.906 -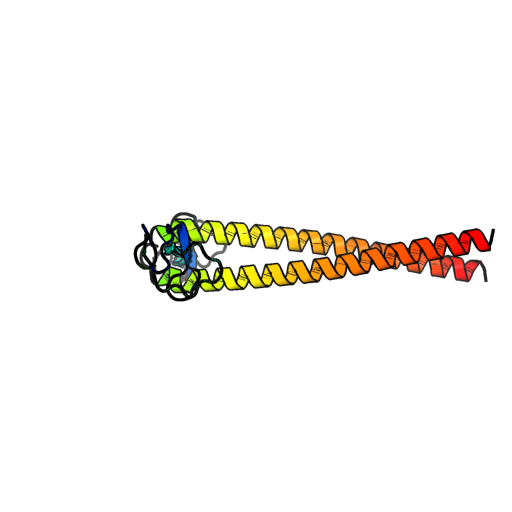20 1 88.94 93 LEU A C 1
ATOM 742 O O . LEU A 1 93 ? -4.988 -49.812 -20.797 1 88.94 93 LEU A O 1
ATOM 746 N N . LYS A 1 94 ? -3.572 -48.75 -19.688 1 84.19 94 LYS A N 1
ATOM 747 C CA . LYS A 1 94 ? -2.436 -49.5 -20.219 1 84.19 94 LYS A CA 1
ATOM 748 C C . LYS A 1 94 ? -2.072 -50.656 -19.297 1 84.19 94 LYS A C 1
ATOM 750 O O . LYS A 1 94 ? -1.3 -51.531 -19.688 1 84.19 94 LYS A O 1
ATOM 755 N N . MET A 1 95 ? -2.576 -50.594 -18.109 1 73.62 95 MET A N 1
ATOM 756 C CA . MET A 1 95 ? -2.471 -51.781 -17.281 1 73.62 95 MET A CA 1
ATOM 757 C C . MET A 1 95 ? -3.477 -52.844 -17.703 1 73.62 95 MET A C 1
ATOM 759 O O . MET A 1 95 ? -3.162 -54.031 -17.719 1 73.62 95 MET A O 1
ATOM 763 N N . MET B 1 1 ? 24 22.297 0.327 1 93.56 1 MET B N 1
ATOM 764 C CA . MET B 1 1 ? 24.391 22.188 1.731 1 93.56 1 MET B CA 1
ATOM 765 C C . MET B 1 1 ? 25.328 21.016 1.956 1 93.56 1 MET B C 1
ATOM 767 O O . MET B 1 1 ? 25.391 20.094 1.131 1 93.56 1 MET B O 1
ATOM 771 N N . ILE B 1 2 ? 26.156 21.188 2.939 1 96.69 2 ILE B N 1
ATOM 772 C CA . ILE B 1 2 ? 27.125 20.141 3.223 1 96.69 2 ILE B CA 1
ATOM 773 C C . ILE B 1 2 ? 26.797 19.469 4.559 1 96.69 2 ILE B C 1
ATOM 775 O O . ILE B 1 2 ? 26.469 20.156 5.535 1 96.69 2 ILE B O 1
ATOM 779 N N . CYS B 1 3 ? 26.797 18.125 4.527 1 97.25 3 CYS B N 1
ATOM 780 C CA . CYS B 1 3 ? 26.469 17.406 5.758 1 97.25 3 CYS B CA 1
ATOM 781 C C . CYS B 1 3 ? 27.688 17.312 6.664 1 97.25 3 CYS B C 1
ATOM 783 O O . CYS B 1 3 ? 28.75 17.859 6.344 1 97.25 3 CYS B O 1
ATOM 785 N N . SER B 1 4 ? 27.516 16.562 7.812 1 96.25 4 SER B N 1
ATOM 786 C CA . SER B 1 4 ? 28.562 16.484 8.836 1 96.25 4 SER B CA 1
ATOM 787 C C . SER B 1 4 ? 29.734 15.633 8.367 1 96.25 4 SER B C 1
ATOM 789 O O . SER B 1 4 ? 30.828 15.688 8.945 1 96.25 4 SER B O 1
ATOM 791 N N . CYS B 1 5 ? 29.656 14.875 7.359 1 96.25 5 CYS B N 1
ATOM 792 C CA . CYS B 1 5 ? 30.703 14.031 6.809 1 96.25 5 CYS B CA 1
ATOM 793 C C . CYS B 1 5 ? 31.469 14.766 5.719 1 96.25 5 CYS B C 1
ATOM 795 O O . CYS B 1 5 ? 32.438 14.234 5.18 1 96.25 5 CYS B O 1
ATOM 797 N N . GLY B 1 6 ? 30.922 15.938 5.363 1 95.81 6 GLY B N 1
ATOM 798 C CA . GLY B 1 6 ? 31.594 16.719 4.336 1 95.81 6 GLY B CA 1
ATOM 799 C C . GLY B 1 6 ? 31.062 16.438 2.938 1 95.81 6 GLY B C 1
ATOM 800 O O . GLY B 1 6 ? 31.766 16.672 1.95 1 95.81 6 GLY B O 1
ATOM 801 N N . ARG B 1 7 ? 29.984 16 2.816 1 96.88 7 ARG B N 1
ATOM 802 C CA . ARG B 1 7 ? 29.391 15.672 1.521 1 96.88 7 ARG B CA 1
ATOM 803 C C . ARG B 1 7 ? 28.203 16.562 1.212 1 96.88 7 ARG B C 1
ATOM 805 O O . ARG B 1 7 ? 27.531 17.047 2.125 1 96.88 7 ARG B O 1
ATOM 812 N N . ARG B 1 8 ? 27.969 16.75 0.012 1 97.75 8 ARG B N 1
ATOM 813 C CA . ARG B 1 8 ? 26.797 17.5 -0.406 1 97.75 8 ARG B CA 1
ATOM 814 C C . ARG B 1 8 ? 25.516 16.734 -0.097 1 97.75 8 ARG B C 1
ATOM 816 O O . ARG B 1 8 ? 25.391 15.555 -0.453 1 97.75 8 ARG B O 1
ATOM 823 N N . THR B 1 9 ? 24.609 17.422 0.509 1 97.94 9 THR B N 1
ATOM 824 C CA . THR B 1 9 ? 23.391 16.766 0.929 1 97.94 9 THR B CA 1
ATOM 825 C C . THR B 1 9 ? 22.469 16.531 -0.264 1 97.94 9 THR B C 1
ATOM 827 O O . THR B 1 9 ? 22.609 17.172 -1.306 1 97.94 9 THR B O 1
ATOM 830 N N . ILE B 1 10 ? 21.609 15.516 -0.117 1 97.81 10 ILE B N 1
ATOM 831 C CA . ILE B 1 10 ? 20.594 15.227 -1.126 1 97.81 10 ILE B CA 1
ATOM 832 C C . ILE B 1 10 ? 19.203 15.227 -0.483 1 97.81 10 ILE B C 1
ATOM 834 O O . ILE B 1 10 ? 19.078 15.016 0.724 1 97.81 10 ILE B O 1
ATOM 838 N N . PRO B 1 11 ? 18.234 15.578 -1.376 1 97.44 11 PRO B N 1
ATOM 839 C CA . PRO B 1 11 ? 16.875 15.477 -0.839 1 97.44 11 PRO B CA 1
ATOM 840 C C . PRO B 1 11 ? 16.453 14.039 -0.533 1 97.44 11 PRO B C 1
ATOM 842 O O . PRO B 1 11 ? 16.688 13.141 -1.347 1 97.44 11 PRO B O 1
ATOM 845 N N . LYS B 1 12 ? 15.906 13.844 0.693 1 96.75 12 LYS B N 1
ATOM 846 C CA . LYS B 1 12 ? 15.398 12.555 1.149 1 96.75 12 LYS B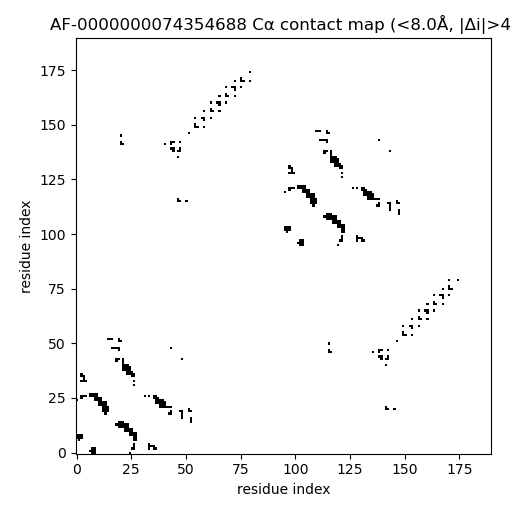 CA 1
ATOM 847 C C . LYS B 1 12 ? 14 12.695 1.743 1 96.75 12 LYS B C 1
ATOM 849 O O . LYS B 1 12 ? 13.523 13.805 1.979 1 96.75 12 LYS B O 1
ATOM 854 N N . THR B 1 13 ? 13.359 11.547 1.797 1 96.88 13 THR B N 1
ATOM 855 C CA . THR B 1 13 ? 12.047 11.5 2.432 1 96.88 13 THR B CA 1
ATOM 856 C C . THR B 1 13 ? 12.086 10.648 3.695 1 96.88 13 THR B C 1
ATOM 858 O O . THR B 1 13 ? 12.594 9.523 3.678 1 96.88 13 THR B O 1
ATOM 861 N N . SER B 1 14 ? 11.633 11.141 4.797 1 96.81 14 SER B N 1
ATOM 862 C CA . SER B 1 14 ? 11.539 10.398 6.047 1 96.81 14 SER B CA 1
ATOM 863 C C . SER B 1 14 ? 10.297 9.508 6.074 1 96.81 14 SER B C 1
ATOM 865 O O . SER B 1 14 ? 9.211 9.938 5.66 1 96.81 14 SER B O 1
ATOM 867 N N . TRP B 1 15 ? 10.445 8.289 6.562 1 97 15 TRP B N 1
ATOM 868 C CA . TRP B 1 15 ? 9.32 7.375 6.684 1 97 15 TRP B CA 1
ATOM 869 C C . TRP B 1 15 ? 9.211 6.824 8.102 1 97 15 TRP B C 1
ATOM 871 O O . TRP B 1 15 ? 8.625 5.766 8.32 1 97 15 TRP B O 1
ATOM 881 N N . THR B 1 16 ? 9.789 7.637 9.016 1 95.75 16 THR B N 1
ATOM 882 C CA . THR B 1 16 ? 9.664 7.262 10.422 1 95.75 16 THR B CA 1
ATOM 883 C C . THR B 1 16 ? 8.242 7.508 10.922 1 95.75 16 THR B C 1
ATOM 885 O O . THR B 1 16 ? 7.477 8.242 10.289 1 95.75 16 THR B O 1
ATOM 888 N N . ASP B 1 17 ? 7.848 7.027 12.039 1 96.56 17 ASP B N 1
ATOM 889 C CA . ASP B 1 17 ? 6.496 7.137 12.586 1 96.56 17 ASP B CA 1
ATOM 890 C C . ASP B 1 17 ? 6.18 8.578 12.977 1 96.56 17 ASP B C 1
ATOM 892 O O . ASP B 1 17 ? 5.012 8.984 12.984 1 96.56 17 ASP B O 1
ATOM 896 N N . ILE B 1 18 ? 7.168 9.344 13.258 1 96.12 18 ILE B N 1
ATOM 897 C CA . ILE B 1 18 ? 6.973 10.703 13.766 1 96.12 18 ILE B CA 1
ATOM 898 C C . ILE B 1 18 ? 6.941 11.688 12.594 1 96.12 18 ILE B C 1
ATOM 900 O O . ILE B 1 18 ? 6.25 12.703 12.656 1 96.12 18 ILE B O 1
ATOM 904 N N . ASN B 1 19 ? 7.719 11.398 11.469 1 97.69 19 ASN B N 1
ATOM 905 C CA . ASN B 1 19 ? 7.824 12.289 10.312 1 97.69 19 ASN B CA 1
ATOM 906 C C . ASN B 1 19 ? 7.574 11.539 9.008 1 97.69 19 ASN B C 1
ATOM 908 O O . ASN B 1 19 ? 8.406 11.578 8.102 1 97.69 19 ASN B O 1
ATOM 912 N N . PRO B 1 20 ? 6.453 10.969 8.914 1 98.5 20 PRO B N 1
ATOM 913 C CA . PRO B 1 20 ? 6.242 10.172 7.703 1 98.5 20 PRO B CA 1
ATOM 914 C C . PRO B 1 20 ? 6.039 11.023 6.457 1 98.5 20 PRO B C 1
ATOM 916 O O . PRO B 1 20 ? 5.145 11.875 6.426 1 98.5 20 PRO B O 1
ATOM 919 N N . GLY B 1 21 ? 6.859 10.812 5.473 1 98 21 GLY B N 1
ATOM 920 C CA . GLY B 1 21 ? 6.688 11.484 4.195 1 98 21 GLY B CA 1
ATOM 921 C C . GLY B 1 21 ? 7.355 12.844 4.137 1 98 21 GLY B C 1
ATOM 922 O O . GLY B 1 21 ? 7.352 13.5 3.092 1 98 21 GLY B O 1
ATOM 923 N N . ARG B 1 22 ? 7.844 13.305 5.266 1 98.25 22 ARG B N 1
ATOM 924 C CA . ARG B 1 22 ? 8.453 14.625 5.336 1 98.25 22 ARG B CA 1
ATOM 925 C C . ARG B 1 22 ? 9.789 14.656 4.605 1 98.25 22 ARG B C 1
ATOM 927 O O . ARG B 1 22 ? 10.586 13.719 4.715 1 98.25 22 ARG B O 1
ATOM 934 N N . ARG B 1 23 ? 10.016 15.773 3.969 1 98 23 ARG B N 1
ATOM 935 C CA . ARG B 1 23 ? 11.25 15.875 3.201 1 98 23 ARG B CA 1
ATOM 936 C C . ARG B 1 23 ? 12.32 16.625 3.988 1 98 23 ARG B C 1
ATOM 938 O O . ARG B 1 23 ? 12.016 17.5 4.797 1 98 23 ARG B O 1
ATOM 945 N N . PHE B 1 24 ? 13.57 16.156 3.67 1 97.81 24 PHE B N 1
ATOM 946 C CA . PHE B 1 24 ? 14.719 16.797 4.301 1 97.81 24 PHE B CA 1
ATOM 947 C C . PHE B 1 24 ? 15.969 16.625 3.441 1 97.81 24 PHE B C 1
ATOM 949 O O . PHE B 1 24 ? 16.016 15.781 2.549 1 97.81 24 PHE B O 1
ATOM 956 N N . HIS B 1 25 ? 16.922 17.5 3.623 1 98.06 25 HIS B N 1
ATOM 957 C CA . HIS B 1 25 ? 18.266 17.312 3.076 1 98.06 25 HIS B CA 1
ATOM 958 C C . HIS B 1 25 ? 19.125 16.453 4.004 1 98.06 25 HIS B C 1
ATOM 960 O O . HIS B 1 25 ? 19.266 16.766 5.191 1 98.06 25 HIS B O 1
ATOM 966 N N . GLY B 1 26 ? 19.641 15.367 3.479 1 96.44 26 GLY B N 1
ATOM 967 C CA . GLY B 1 26 ? 20.438 14.477 4.312 1 96.44 26 GLY B CA 1
ATOM 968 C C . GLY B 1 26 ? 21.672 13.93 3.605 1 96.44 26 GLY B C 1
ATOM 969 O O . GLY B 1 26 ? 21.859 14.18 2.416 1 96.44 26 GLY B O 1
ATOM 970 N N . CYS B 1 27 ? 22.422 13.219 4.414 1 97.5 27 CYS B N 1
ATOM 971 C CA . CYS B 1 27 ? 23.656 12.586 3.949 1 97.5 27 CYS B CA 1
ATOM 972 C C . CYS B 1 27 ? 23.375 11.617 2.809 1 97.5 27 CYS B C 1
ATOM 974 O O . CYS B 1 27 ? 22.422 10.828 2.883 1 97.5 27 CYS B O 1
ATOM 976 N N . PRO B 1 28 ? 24.156 11.711 1.765 1 96.5 28 PRO B N 1
ATOM 977 C CA . PRO B 1 28 ? 23.891 10.875 0.592 1 96.5 28 PRO B CA 1
ATOM 978 C C . PRO B 1 28 ? 24.25 9.406 0.819 1 96.5 28 PRO B C 1
ATOM 980 O O . PRO B 1 28 ? 23.859 8.539 0.036 1 96.5 28 PRO B O 1
ATOM 983 N N . LYS B 1 29 ? 24.984 9.125 1.919 1 94.06 29 LYS B N 1
ATOM 984 C CA . LYS B 1 29 ? 25.391 7.75 2.191 1 94.06 29 LYS B CA 1
A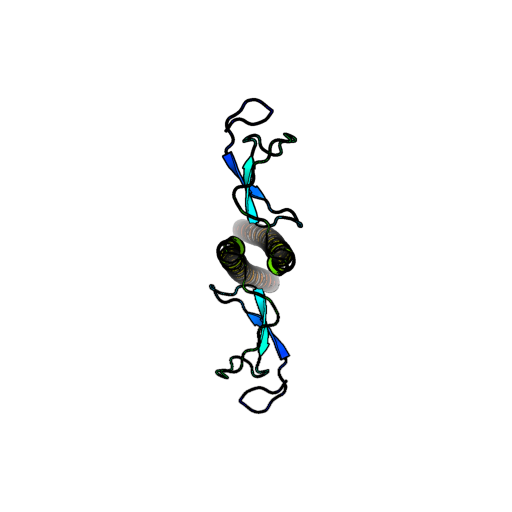TOM 985 C C . LYS B 1 29 ? 24.188 6.898 2.586 1 94.06 29 LYS B C 1
ATOM 987 O O . LYS B 1 29 ? 23.391 7.297 3.438 1 94.06 29 LYS B O 1
ATOM 992 N N . PRO B 1 30 ? 24 5.742 1.935 1 91.31 30 PRO B N 1
ATOM 993 C CA . PRO B 1 30 ? 22.906 4.855 2.354 1 91.31 30 PRO B CA 1
ATOM 994 C C . PRO B 1 30 ? 23.062 4.371 3.793 1 91.31 30 PRO B C 1
ATOM 996 O O . PRO B 1 30 ? 24.172 4.086 4.234 1 91.31 30 PRO B O 1
ATOM 999 N N . ASN B 1 31 ? 21.953 4.352 4.496 1 89.38 31 ASN B N 1
ATOM 1000 C CA . ASN B 1 31 ? 21.938 3.9 5.883 1 89.38 31 ASN B CA 1
ATOM 1001 C C . ASN B 1 31 ? 22.953 4.656 6.727 1 89.38 31 ASN B C 1
ATOM 1003 O O . ASN B 1 31 ? 23.719 4.043 7.473 1 89.38 31 ASN B O 1
ATOM 1007 N N . SER B 1 32 ? 23.078 5.871 6.512 1 90.69 32 SER B N 1
ATOM 1008 C CA . SER B 1 32 ? 24.062 6.695 7.195 1 90.69 32 SER B CA 1
ATOM 1009 C C . SER B 1 32 ? 23.656 6.961 8.641 1 90.69 32 SER B C 1
ATOM 1011 O O . SER B 1 32 ? 22.469 7.16 8.93 1 90.69 32 SER B O 1
ATOM 1013 N N . THR B 1 33 ? 24.656 7.031 9.539 1 91.81 33 THR B N 1
ATOM 1014 C CA . THR B 1 33 ? 24.422 7.449 10.922 1 91.81 33 THR B CA 1
ATOM 1015 C C . THR B 1 33 ? 24.766 8.93 11.094 1 91.81 33 THR B C 1
ATOM 1017 O O . THR B 1 33 ? 24.859 9.422 12.227 1 91.81 33 THR B O 1
ATOM 1020 N N . CYS B 1 34 ? 24.969 9.523 9.914 1 95.5 34 CYS B N 1
ATOM 1021 C CA . CYS B 1 34 ? 25.266 10.953 9.922 1 95.5 34 CYS B CA 1
ATOM 1022 C C . CYS B 1 34 ? 24.141 11.734 10.586 1 95.5 34 CYS B C 1
ATOM 1024 O O . CYS B 1 34 ? 22.969 11.531 10.266 1 95.5 34 CYS B O 1
ATOM 1026 N N . PRO B 1 35 ? 24.453 12.695 11.516 1 93.69 35 PRO B N 1
ATOM 1027 C CA . PRO B 1 35 ? 23.422 13.383 12.289 1 93.69 35 PRO B CA 1
ATOM 1028 C C . PRO B 1 35 ? 22.859 14.617 11.578 1 93.69 35 PRO B C 1
ATOM 1030 O O . PRO B 1 35 ? 21.922 15.25 12.062 1 93.69 35 PRO B O 1
ATOM 1033 N N . PHE B 1 36 ? 23.469 14.992 10.438 1 95.75 36 PHE B N 1
ATOM 1034 C CA . PHE B 1 36 ? 23 16.188 9.734 1 95.75 36 PHE B CA 1
ATOM 1035 C C . PHE B 1 36 ? 21.609 15.984 9.18 1 95.75 36 PHE B C 1
ATOM 1037 O O . PHE B 1 36 ? 21.328 14.961 8.539 1 95.75 36 PHE B O 1
ATOM 1044 N N . ASN B 1 37 ? 20.688 16.859 9.477 1 95.06 37 ASN B N 1
ATOM 1045 C CA . ASN B 1 37 ? 19.312 16.859 8.992 1 95.06 37 ASN B CA 1
ATOM 1046 C C . ASN B 1 37 ? 18.766 18.281 8.852 1 95.06 37 ASN B C 1
ATOM 1048 O O . ASN B 1 37 ? 18.812 19.062 9.805 1 95.06 37 ASN B O 1
ATOM 1052 N N . ASP B 1 38 ? 18.406 18.562 7.605 1 96.94 38 ASP B N 1
ATOM 1053 C CA . ASP B 1 38 ? 17.797 19.859 7.336 1 96.94 38 ASP B CA 1
ATOM 1054 C C . ASP B 1 38 ? 16.406 19.703 6.695 1 96.94 38 ASP B C 1
ATOM 1056 O O . ASP B 1 38 ? 16.312 19.5 5.484 1 96.94 38 ASP B O 1
ATOM 1060 N N . TRP B 1 39 ? 15.406 20.031 7.559 1 97.88 39 TRP B N 1
ATOM 1061 C CA . TRP B 1 39 ? 14.047 19.766 7.109 1 97.88 39 TRP B CA 1
ATOM 1062 C C . TRP B 1 39 ? 13.625 20.75 6.031 1 97.88 39 TRP B C 1
ATOM 1064 O O . TRP B 1 39 ? 13.859 21.953 6.164 1 97.88 39 TRP B O 1
ATOM 1074 N N . ILE B 1 40 ? 13.078 20.188 5.012 1 97.81 40 ILE B N 1
ATOM 1075 C CA . ILE B 1 40 ? 12.523 21 3.926 1 97.81 40 ILE B CA 1
ATOM 1076 C C . ILE B 1 40 ? 11.062 21.328 4.227 1 97.81 40 ILE B C 1
ATOM 1078 O O . ILE B 1 40 ? 10.633 22.469 4.066 1 97.81 40 ILE B O 1
ATOM 1082 N N . ASP B 1 41 ? 10.32 20.359 4.688 1 98 41 ASP B N 1
ATOM 1083 C CA . ASP B 1 41 ? 8.898 20.5 4.996 1 98 41 ASP B CA 1
ATOM 1084 C C . ASP B 1 41 ? 8.688 20.812 6.477 1 98 41 ASP B C 1
ATOM 1086 O O . ASP B 1 41 ? 9.484 20.406 7.32 1 98 41 ASP B O 1
ATOM 1090 N N . PRO B 1 42 ? 7.539 21.547 6.746 1 97.56 42 PRO B N 1
ATOM 1091 C CA . PRO B 1 42 ? 7.137 21.641 8.148 1 97.56 42 PRO B CA 1
ATOM 1092 C C . PRO B 1 42 ? 6.703 20.297 8.734 1 97.56 42 PRO B C 1
ATOM 1094 O 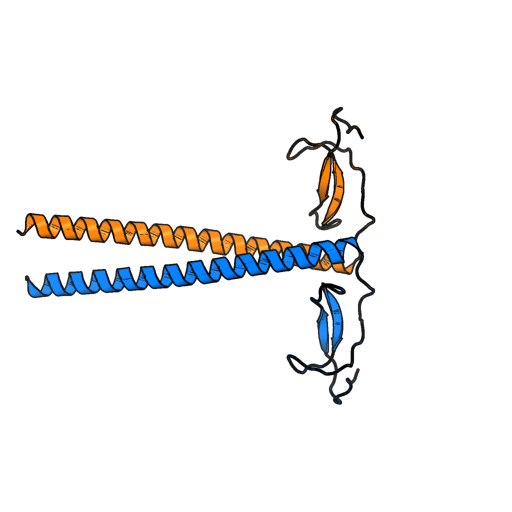O . PRO B 1 42 ? 6.594 19.312 8.008 1 97.56 42 PRO B O 1
ATOM 1097 N N . PRO B 1 43 ? 6.512 20.297 10.062 1 97.81 43 PRO B N 1
ATOM 1098 C CA . PRO B 1 43 ? 6.027 19.047 10.664 1 97.81 43 PRO B CA 1
ATOM 1099 C C . PRO B 1 43 ? 4.711 18.578 10.047 1 97.81 43 PRO B C 1
ATOM 1101 O O . PRO B 1 43 ? 3.877 19.406 9.656 1 97.81 43 PRO B O 1
ATOM 1104 N N . MET B 1 44 ? 4.559 17.297 10.094 1 98 44 MET B N 1
ATOM 1105 C CA . MET B 1 44 ? 3.342 16.703 9.555 1 98 44 MET B CA 1
ATOM 1106 C C . MET B 1 44 ? 2.16 16.938 10.492 1 98 44 MET B C 1
ATOM 1108 O O . MET B 1 44 ? 2.326 16.953 11.719 1 98 44 MET B O 1
ATOM 1112 N N . CYS B 1 45 ? 1.044 17.062 9.875 1 97.94 45 CYS B N 1
ATOM 1113 C CA . CYS B 1 45 ? -0.158 17.219 10.688 1 97.94 45 CYS B CA 1
ATOM 1114 C C . CYS B 1 45 ? -0.489 15.93 11.43 1 97.94 45 CYS B C 1
ATOM 1116 O O . CYS B 1 45 ? -0.086 14.852 11 1 97.94 45 CYS B O 1
ATOM 1118 N N . ASN B 1 46 ? -1.22 16.031 12.492 1 97.31 46 ASN B N 1
ATOM 1119 C CA . ASN B 1 46 ? -1.481 14.922 13.398 1 97.31 46 ASN B CA 1
ATOM 1120 C C . ASN B 1 46 ? -2.135 13.742 12.672 1 97.31 46 ASN B C 1
ATOM 1122 O O . ASN B 1 46 ? -1.753 12.594 12.875 1 97.31 46 ASN B O 1
ATOM 1126 N N . ARG B 1 47 ? -3.105 13.992 11.875 1 98.19 47 ARG B N 1
ATOM 1127 C CA . ARG B 1 47 ? -3.811 12.922 11.18 1 98.19 47 ARG B CA 1
ATOM 1128 C C . ARG B 1 47 ? -2.871 12.164 10.25 1 98.19 47 ARG B C 1
ATOM 1130 O O . ARG B 1 47 ? -2.943 10.938 10.148 1 98.19 47 ARG B O 1
ATOM 1137 N N . ALA B 1 48 ? -2.002 12.883 9.555 1 98.12 48 ALA B N 1
ATOM 1138 C CA . ALA B 1 48 ? -1.044 12.258 8.641 1 98.12 48 ALA B CA 1
ATOM 1139 C C . ALA B 1 48 ? -0.097 11.328 9.391 1 98.12 48 ALA B C 1
ATOM 1141 O O . ALA B 1 48 ? 0.254 10.258 8.891 1 98.12 48 ALA B O 1
ATOM 1142 N N . VAL B 1 49 ? 0.332 11.727 10.562 1 98.44 49 VAL B N 1
ATOM 1143 C CA . VAL B 1 49 ? 1.239 10.93 11.383 1 98.44 49 VAL B CA 1
ATOM 1144 C C . VAL B 1 49 ? 0.563 9.625 11.781 1 98.44 49 VAL B C 1
ATOM 1146 O O . VAL B 1 49 ? 1.226 8.594 11.914 1 98.44 49 VAL B O 1
ATOM 1149 N N . ALA B 1 50 ? -0.707 9.656 11.867 1 97.81 50 ALA B N 1
ATOM 1150 C CA . ALA B 1 50 ? -1.469 8.477 12.25 1 97.81 50 ALA B CA 1
ATOM 1151 C C . ALA B 1 50 ? -1.74 7.582 11.039 1 97.81 50 ALA B C 1
ATOM 1153 O O . ALA B 1 50 ? -1.642 6.355 11.133 1 97.81 50 ALA B O 1
ATOM 1154 N N . VAL B 1 51 ? -2.029 8.172 9.914 1 98.38 51 VAL B N 1
ATOM 1155 C CA . VAL B 1 51 ? -2.598 7.453 8.781 1 98.38 51 VAL B CA 1
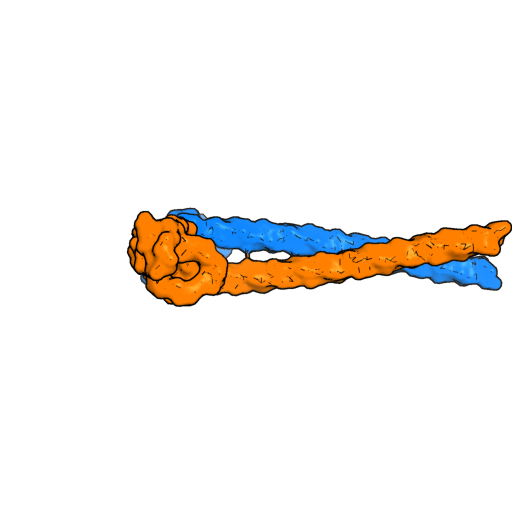ATOM 1156 C C . VAL B 1 51 ? -1.476 6.871 7.918 1 98.38 51 VAL B C 1
ATOM 1158 O O . VAL B 1 51 ? -1.559 5.727 7.469 1 98.38 51 VAL B O 1
ATOM 1161 N N . ILE B 1 52 ? -0.4 7.586 7.672 1 98.62 52 ILE B N 1
ATOM 1162 C CA . ILE B 1 52 ? 0.618 7.23 6.688 1 98.62 52 ILE B CA 1
ATOM 1163 C C . ILE B 1 52 ? 1.312 5.934 7.113 1 98.62 52 ILE B C 1
ATOM 1165 O O . ILE B 1 52 ? 1.467 5.016 6.305 1 98.62 52 ILE B O 1
ATOM 1169 N N . PRO B 1 53 ? 1.716 5.793 8.422 1 98.31 53 PRO B N 1
ATOM 1170 C CA . PRO B 1 53 ? 2.33 4.52 8.812 1 98.31 53 PRO B CA 1
ATOM 1171 C C . PRO B 1 53 ? 1.413 3.324 8.57 1 98.31 53 PRO B C 1
ATOM 1173 O O . PRO B 1 53 ? 1.886 2.244 8.211 1 98.31 53 PRO B O 1
ATOM 1176 N N . GLY B 1 54 ? 0.189 3.477 8.789 1 97.88 54 GLY B N 1
ATOM 1177 C CA . GLY B 1 54 ? -0.76 2.412 8.5 1 97.88 54 GLY B CA 1
ATOM 1178 C C . GLY B 1 54 ? -0.775 2.012 7.035 1 97.88 54 GLY B C 1
ATOM 1179 O O . GLY B 1 54 ? -0.777 0.822 6.715 1 97.88 54 GLY B O 1
ATOM 1180 N N . LEU B 1 55 ? -0.805 3.002 6.195 1 97.94 55 LEU B N 1
ATOM 1181 C CA . LEU B 1 55 ? -0.776 2.758 4.758 1 97.94 55 LEU B CA 1
ATOM 1182 C C . LEU B 1 55 ? 0.511 2.047 4.352 1 97.94 55 LEU B C 1
ATOM 1184 O O . LEU B 1 55 ? 0.485 1.125 3.533 1 97.94 55 LEU B O 1
ATOM 1188 N N . LEU B 1 56 ? 1.628 2.432 4.93 1 98.06 56 LEU B N 1
ATOM 1189 C CA . LEU B 1 56 ? 2.918 1.812 4.645 1 98.06 56 LEU B CA 1
ATOM 1190 C C . LEU B 1 56 ? 2.93 0.354 5.09 1 98.06 56 LEU B C 1
ATOM 1192 O O . LEU B 1 56 ? 3.4 -0.519 4.355 1 98.06 56 LEU B O 1
ATOM 1196 N N . ARG B 1 57 ? 2.424 0.114 6.273 1 97.69 57 ARG B N 1
ATOM 1197 C CA . ARG B 1 57 ? 2.352 -1.261 6.762 1 97.69 57 ARG B CA 1
ATOM 1198 C C . ARG B 1 57 ? 1.478 -2.117 5.852 1 97.69 57 ARG B C 1
ATOM 1200 O O . ARG B 1 57 ? 1.822 -3.262 5.551 1 97.69 57 ARG B O 1
ATOM 1207 N N . GLY B 1 58 ? 0.352 -1.544 5.484 1 97.94 58 GLY B N 1
ATOM 1208 C CA . GLY B 1 58 ? -0.51 -2.25 4.547 1 97.94 58 GLY B CA 1
ATOM 1209 C C . GLY B 1 58 ? 0.171 -2.564 3.23 1 97.94 58 GLY B C 1
ATOM 1210 O O . GLY B 1 58 ? 0.045 -3.676 2.711 1 97.94 58 GLY B O 1
ATOM 1211 N N . ARG B 1 59 ? 0.832 -1.604 2.641 1 98 59 ARG B N 1
ATOM 1212 C CA . ARG B 1 59 ? 1.581 -1.798 1.403 1 98 59 ARG B CA 1
ATOM 1213 C C . ARG B 1 59 ? 2.619 -2.904 1.558 1 98 59 ARG B C 1
ATOM 1215 O O . ARG B 1 59 ? 2.758 -3.758 0.681 1 98 59 ARG B O 1
ATOM 1222 N N . ASN B 1 60 ? 3.357 -2.895 2.66 1 97.75 60 ASN B N 1
ATOM 1223 C CA . ASN B 1 60 ? 4.375 -3.908 2.924 1 97.75 60 ASN B CA 1
ATOM 1224 C C . ASN B 1 60 ? 3.76 -5.301 3.029 1 97.75 60 ASN B C 1
ATOM 1226 O O . ASN B 1 60 ? 4.34 -6.277 2.551 1 97.75 60 ASN B O 1
ATOM 1230 N N . ARG B 1 61 ? 2.631 -5.383 3.705 1 98.38 61 ARG B N 1
ATOM 1231 C CA . ARG B 1 61 ? 1.918 -6.652 3.809 1 98.38 61 ARG B CA 1
ATOM 1232 C C . ARG B 1 61 ? 1.556 -7.191 2.428 1 98.38 61 ARG B C 1
ATOM 1234 O O . ARG B 1 61 ? 1.774 -8.367 2.139 1 98.38 61 ARG B O 1
ATOM 1241 N N . LEU B 1 62 ? 1.062 -6.312 1.607 1 98.56 62 LEU B N 1
ATOM 1242 C CA . LEU B 1 62 ? 0.695 -6.699 0.25 1 98.56 62 LEU B CA 1
ATOM 1243 C C . LEU B 1 62 ? 1.924 -7.137 -0.541 1 98.56 62 LEU B C 1
ATOM 1245 O O . LEU B 1 62 ? 1.867 -8.109 -1.295 1 98.56 62 LEU B O 1
ATOM 1249 N N . GLU B 1 63 ? 2.994 -6.383 -0.372 1 98.56 63 GLU B N 1
ATOM 1250 C CA . GLU B 1 63 ? 4.234 -6.762 -1.041 1 98.56 63 GLU B CA 1
ATOM 1251 C C . GLU B 1 63 ? 4.691 -8.148 -0.608 1 98.56 63 GLU B C 1
ATOM 1253 O O . GLU B 1 63 ? 5.125 -8.953 -1.437 1 98.56 63 GLU B O 1
ATOM 1258 N N . ALA B 1 64 ? 4.586 -8.461 0.645 1 98.5 64 ALA B N 1
ATOM 1259 C CA . ALA B 1 64 ? 4.949 -9.773 1.163 1 98.5 64 ALA B CA 1
ATOM 1260 C C . ALA B 1 64 ? 4.047 -10.859 0.584 1 98.5 64 ALA B C 1
ATOM 1262 O O . ALA B 1 64 ? 4.523 -11.93 0.187 1 98.5 64 ALA B O 1
ATOM 1263 N N . GLN B 1 65 ? 2.789 -10.633 0.518 1 98.38 65 GLN B N 1
ATOM 1264 C CA . GLN B 1 65 ? 1.846 -11.602 -0.038 1 98.38 65 GLN B CA 1
ATOM 1265 C C . GLN B 1 65 ? 2.141 -11.875 -1.511 1 98.38 65 GLN B C 1
ATOM 1267 O O . GLN B 1 65 ? 2.043 -13.016 -1.969 1 98.38 65 GLN B O 1
ATOM 1272 N N . LEU B 1 66 ? 2.457 -10.781 -2.199 1 98.25 66 LEU B N 1
ATOM 1273 C CA . LEU B 1 66 ? 2.814 -10.922 -3.607 1 98.25 66 LEU B CA 1
ATOM 1274 C C . LEU B 1 66 ? 4.059 -11.789 -3.77 1 98.25 66 LEU B C 1
ATOM 1276 O O . LEU B 1 66 ? 4.094 -12.68 -4.621 1 98.25 66 LEU B O 1
ATOM 1280 N N . MET B 1 67 ? 5.07 -11.43 -2.973 1 97.88 67 MET B N 1
ATOM 1281 C CA . MET B 1 67 ? 6.297 -12.227 -3.041 1 97.88 67 MET B CA 1
ATOM 1282 C C . MET B 1 67 ? 6.004 -13.695 -2.768 1 97.88 67 MET B C 1
ATOM 1284 O O . MET B 1 67 ? 6.523 -14.57 -3.459 1 97.88 67 MET B O 1
ATOM 1288 N N . GLU B 1 68 ? 5.195 -14.023 -1.796 1 97.75 68 GLU B N 1
ATOM 1289 C CA . GLU B 1 68 ? 4.832 -15.391 -1.451 1 97.75 68 GLU B CA 1
ATOM 1290 C C . GLU B 1 68 ? 4.102 -16.078 -2.605 1 97.75 68 GLU B C 1
ATOM 1292 O O . GLU B 1 68 ? 4.41 -17.219 -2.951 1 97.75 68 GLU B O 1
ATOM 1297 N N . SER B 1 69 ? 3.139 -15.375 -3.154 1 97.56 69 SER B N 1
ATOM 1298 C CA . SER B 1 69 ? 2.375 -15.938 -4.262 1 97.56 69 SER B CA 1
ATOM 1299 C C . SER B 1 69 ? 3.271 -16.234 -5.461 1 97.56 69 SER B C 1
ATOM 1301 O O . SER B 1 69 ? 3.088 -17.234 -6.148 1 97.56 69 SER B O 1
ATOM 1303 N N . GLU B 1 70 ? 4.191 -15.352 -5.688 1 97.19 70 GLU B N 1
ATOM 1304 C CA . GLU B 1 70 ? 5.109 -15.531 -6.809 1 97.19 70 GLU B CA 1
ATOM 1305 C C . GLU B 1 70 ? 6.012 -16.75 -6.594 1 97.19 70 GLU B C 1
ATOM 1307 O O . GLU B 1 70 ? 6.297 -17.484 -7.535 1 97.19 70 GLU B O 1
ATOM 1312 N N . MET B 1 71 ? 6.465 -16.906 -5.406 1 97.19 71 MET B N 1
ATOM 1313 C CA . MET B 1 71 ? 7.277 -18.062 -5.074 1 97.19 71 MET B CA 1
ATOM 1314 C C . MET B 1 71 ? 6.484 -19.359 -5.273 1 97.19 71 MET B C 1
ATOM 1316 O O . MET B 1 71 ? 7.008 -20.328 -5.816 1 97.19 71 MET B O 1
ATOM 1320 N N . ALA B 1 72 ? 5.273 -19.297 -4.824 1 96.44 72 ALA B N 1
ATOM 1321 C CA . ALA B 1 72 ? 4.41 -20.469 -5.02 1 96.44 72 ALA B CA 1
ATOM 1322 C C . ALA B 1 72 ? 4.203 -20.75 -6.504 1 96.44 72 ALA B C 1
ATOM 1324 O O . ALA B 1 72 ? 4.23 -21.906 -6.93 1 96.44 72 ALA B O 1
ATOM 1325 N N . ARG B 1 73 ? 3.951 -19.75 -7.281 1 96 73 ARG B N 1
ATOM 1326 C CA . ARG B 1 73 ? 3.779 -19.875 -8.727 1 96 73 ARG B CA 1
ATOM 1327 C C . ARG B 1 73 ? 5.004 -20.516 -9.367 1 96 73 ARG B C 1
ATOM 1329 O O . ARG B 1 73 ? 4.871 -21.406 -10.227 1 96 73 ARG B O 1
ATOM 1336 N N . LYS B 1 74 ? 6.156 -20.094 -9 1 95.88 74 LYS B N 1
ATOM 1337 C CA . LYS B 1 74 ? 7.398 -20.641 -9.531 1 95.88 74 LYS B CA 1
ATOM 1338 C C . LYS B 1 74 ? 7.535 -22.125 -9.188 1 95.88 74 LYS B C 1
ATOM 1340 O O . LYS B 1 74 ? 7.965 -22.922 -10.031 1 95.88 74 LYS B O 1
ATOM 1345 N N . ARG B 1 75 ? 7.18 -22.453 -7.992 1 96.12 75 ARG B N 1
ATOM 1346 C CA . ARG B 1 75 ? 7.211 -23.844 -7.578 1 96.12 75 ARG B CA 1
ATOM 1347 C C . ARG B 1 75 ? 6.266 -24.688 -8.43 1 96.12 75 ARG B C 1
ATOM 1349 O O . ARG B 1 75 ? 6.633 -25.781 -8.883 1 96.12 75 ARG B O 1
ATOM 1356 N N . MET B 1 76 ? 5.066 -24.156 -8.656 1 95.75 76 MET B N 1
ATOM 1357 C CA . MET B 1 76 ? 4.078 -24.875 -9.461 1 95.75 76 MET B CA 1
ATOM 1358 C C . MET B 1 76 ? 4.559 -25.031 -10.898 1 95.75 76 MET B C 1
ATOM 1360 O O . MET B 1 76 ? 4.359 -26.094 -11.508 1 95.75 76 MET B O 1
ATOM 1364 N N . LYS B 1 77 ? 5.141 -24 -11.445 1 95.25 77 LYS B N 1
ATOM 1365 C CA . LYS B 1 77 ? 5.703 -24.078 -12.789 1 95.25 77 LYS B CA 1
ATOM 1366 C C . LYS B 1 77 ? 6.766 -25.156 -12.875 1 95.25 77 LYS B C 1
ATOM 1368 O O . LYS B 1 77 ? 6.77 -25.969 -13.812 1 95.25 77 LYS B O 1
ATOM 1373 N N . LYS B 1 78 ? 7.668 -25.25 -11.945 1 96.56 78 LYS B N 1
ATOM 1374 C CA . LYS B 1 78 ? 8.695 -26.281 -11.93 1 96.56 78 LYS B CA 1
ATOM 1375 C C . LYS B 1 78 ? 8.078 -27.672 -11.875 1 96.56 78 LYS B C 1
ATOM 1377 O O . LYS B 1 78 ? 8.508 -28.578 -12.594 1 96.56 78 LYS B O 1
ATOM 1382 N N . MET B 1 79 ? 7.078 -27.766 -11.016 1 95.88 79 MET B N 1
ATOM 1383 C CA . MET B 1 79 ? 6.402 -29.062 -10.898 1 95.88 79 MET B CA 1
ATOM 1384 C C . MET B 1 79 ? 5.758 -29.453 -12.219 1 95.88 79 MET B C 1
ATOM 1386 O O . MET B 1 79 ? 5.809 -30.625 -12.617 1 95.88 79 MET B O 1
ATOM 1390 N N . LEU B 1 80 ? 5.188 -28.562 -12.906 1 94.69 80 LEU B N 1
ATOM 1391 C CA . LEU B 1 80 ? 4.551 -28.812 -14.188 1 94.69 80 LEU B CA 1
ATOM 1392 C C . LEU B 1 80 ? 5.578 -29.219 -15.234 1 94.69 80 LEU B C 1
ATOM 1394 O O . LEU B 1 80 ? 5.371 -30.188 -15.977 1 94.69 80 LEU B O 1
ATOM 1398 N N . VAL B 1 81 ? 6.664 -28.547 -15.305 1 96 81 VAL B N 1
ATOM 1399 C CA . VAL B 1 81 ? 7.723 -28.844 -16.266 1 96 81 VAL B CA 1
ATOM 1400 C C . VAL B 1 81 ? 8.289 -30.234 -15.992 1 96 81 VAL B C 1
ATOM 1402 O O . VAL B 1 81 ? 8.469 -31.031 -16.922 1 96 81 VAL B O 1
ATOM 1405 N N . ILE B 1 82 ? 8.555 -30.531 -14.695 1 96 82 ILE B N 1
ATOM 1406 C CA . ILE B 1 82 ? 9.102 -31.828 -14.32 1 96 82 ILE B CA 1
ATOM 1407 C C . ILE B 1 82 ? 8.125 -32.938 -14.719 1 96 82 ILE B C 1
ATOM 1409 O O . ILE B 1 82 ? 8.523 -33.938 -15.297 1 96 82 ILE B O 1
ATOM 1413 N N . THR B 1 83 ? 6.84 -32.75 -14.461 1 94.88 83 THR B N 1
ATOM 1414 C CA . THR B 1 83 ? 5.816 -33.719 -14.805 1 94.88 83 THR B CA 1
ATOM 1415 C C . THR B 1 83 ? 5.773 -33.938 -16.312 1 94.88 83 THR B C 1
ATOM 1417 O O . THR B 1 83 ? 5.676 -35.094 -16.766 1 94.88 83 THR B O 1
ATOM 1420 N N . TRP B 1 84 ? 5.914 -32.906 -17.109 1 94.38 84 TRP B N 1
ATOM 1421 C CA . TRP B 1 84 ? 5.844 -33.031 -18.562 1 94.38 84 TRP B CA 1
ATOM 1422 C C . TRP B 1 84 ? 7.102 -33.688 -19.109 1 94.38 84 TRP B C 1
ATOM 1424 O O . TRP B 1 84 ? 7.027 -34.5 -20.047 1 94.38 84 TRP B O 1
ATOM 1434 N N . LEU B 1 85 ? 8.242 -33.438 -18.516 1 95.88 85 LEU B N 1
ATOM 1435 C CA . LEU B 1 85 ? 9.484 -34.094 -18.906 1 95.88 85 LEU B CA 1
ATOM 1436 C C . LEU B 1 85 ? 9.422 -35.594 -18.609 1 95.88 85 LEU B C 1
ATOM 1438 O O . LEU B 1 85 ? 9.836 -36.406 -19.438 1 95.88 85 LEU B O 1
ATOM 1442 N N . CYS B 1 86 ? 8.859 -36 -17.438 1 92.81 86 CYS B N 1
ATOM 1443 C CA . CYS B 1 86 ? 8.703 -37.375 -17.062 1 92.81 86 CYS B CA 1
ATOM 1444 C C . CYS B 1 86 ? 7.742 -38.094 -18 1 92.81 86 CYS B C 1
ATOM 1446 O O . CYS B 1 86 ? 7.973 -39.25 -18.375 1 92.81 86 CYS B O 1
ATOM 1448 N N . LEU B 1 87 ? 6.715 -37.375 -18.422 1 90.38 87 LEU B N 1
ATOM 1449 C CA . LEU B 1 87 ? 5.742 -37.938 -19.359 1 90.38 87 LEU B CA 1
ATOM 1450 C C . LEU B 1 87 ? 6.375 -38.188 -20.719 1 90.38 87 LEU B C 1
ATOM 1452 O O . LEU B 1 87 ? 6.137 -39.25 -21.328 1 90.38 87 LEU B O 1
ATOM 1456 N N . VAL B 1 88 ? 7.164 -37.312 -21.172 1 93.69 88 VAL B N 1
ATOM 1457 C CA . VAL B 1 88 ? 7.844 -37.469 -22.453 1 93.69 88 VAL B CA 1
ATOM 1458 C C . VAL B 1 88 ? 8.805 -38.656 -22.406 1 93.69 88 VAL B C 1
ATOM 1460 O O . VAL B 1 88 ? 8.844 -39.469 -23.328 1 93.69 88 VAL B O 1
ATOM 1463 N N . VAL B 1 89 ? 9.594 -38.75 -21.359 1 94 89 VAL B N 1
ATOM 1464 C CA . VAL B 1 89 ? 10.539 -39.844 -21.172 1 94 89 VAL B CA 1
ATOM 1465 C C . VAL B 1 89 ? 9.781 -41.156 -21.141 1 94 89 VAL B C 1
ATOM 1467 O O . VAL B 1 89 ? 10.188 -42.125 -21.797 1 94 89 VAL B O 1
ATOM 1470 N N . TYR B 1 90 ? 8.641 -41.25 -20.438 1 87.5 90 TYR B N 1
ATOM 1471 C CA . TYR B 1 90 ? 7.812 -42.438 -20.359 1 87.5 90 TYR B CA 1
ATOM 1472 C C . TYR B 1 90 ? 7.297 -42.844 -21.75 1 87.5 90 TYR B C 1
ATOM 1474 O O . TYR B 1 90 ? 7.32 -44 -22.125 1 87.5 90 TYR B O 1
ATOM 1482 N N . PHE B 1 91 ? 6.949 -41.812 -22.516 1 87.19 91 PHE B N 1
ATOM 1483 C CA . PHE B 1 91 ? 6.387 -42.062 -23.844 1 87.19 91 PHE B CA 1
ATOM 1484 C C . PHE B 1 91 ? 7.465 -42.562 -24.797 1 87.19 91 PHE B C 1
ATOM 1486 O O . PHE B 1 91 ? 7.223 -43.469 -25.594 1 87.19 91 PHE B O 1
ATOM 1493 N N . VAL B 1 92 ? 8.672 -42.125 -24.672 1 92.81 92 VAL B N 1
ATOM 1494 C CA . VAL B 1 92 ? 9.781 -42.5 -25.531 1 92.81 92 VAL B CA 1
ATOM 1495 C C . VAL B 1 92 ? 10.227 -43.938 -25.203 1 92.81 92 VAL B C 1
ATOM 1497 O O . VAL B 1 92 ? 10.555 -44.719 -26.094 1 92.81 92 VAL B O 1
ATOM 1500 N N . LEU B 1 93 ? 10.188 -44.188 -23.969 1 89.12 93 LEU B N 1
ATOM 1501 C CA . LEU B 1 93 ? 10.641 -45.5 -23.531 1 89.12 93 LEU B CA 1
ATOM 1502 C C . LEU B 1 93 ? 9.594 -46.562 -23.844 1 89.12 93 LEU B C 1
ATOM 1504 O O . LEU B 1 93 ? 9.93 -47.75 -24 1 89.12 93 LEU B O 1
ATOM 1508 N N . LYS B 1 94 ? 8.414 -46.312 -23.984 1 84.25 94 LYS B N 1
ATOM 1509 C CA . LYS B 1 94 ? 7.352 -47.281 -24.25 1 84.25 94 LYS B CA 1
ATOM 1510 C C . LYS B 1 94 ? 7.062 -47.375 -25.734 1 84.25 94 LYS B C 1
ATOM 1512 O O . LYS B 1 94 ? 6.375 -48.312 -26.188 1 84.25 94 LYS B O 1
ATOM 1517 N N . MET B 1 95 ? 7.535 -46.438 -26.453 1 73.19 95 MET B N 1
ATOM 1518 C CA . MET B 1 95 ? 7.508 -46.594 -27.891 1 73.19 95 MET B CA 1
ATOM 1519 C C . MET B 1 95 ? 8.609 -47.531 -28.359 1 73.19 95 MET B C 1
ATOM 1521 O O . MET B 1 95 ? 8.398 -48.344 -29.266 1 73.19 95 MET B O 1
#

Foldseek 3Di:
DAFPVGHFWDKDADCDLQARRWIWTDDPDPPDPGPDTGTPDDGDDPVCSVVVNVVVVVVVVVVVVVVVVVVVVVVVVVVVVVVVVVVVVVVVVVD/DAFPVGHFWDKDADCDLFARRWIWTDDPDPPDPGPDTGTPDDGDDPVCSVVVNVVVVVVVVVVVVVVVVVVVVVVVVVVVVVVVVVVVVVVVVVD